Protein AF-A0A484LP21-F1 (afdb_monomer)

Secondary structure (DSSP, 8-state):
----------------PPPPPPP-PPP-------------------EEEEEE-SHHHHTTTHHHHHHHHHHH--TTEEEEEES--S-TTSS--EEEETTTEEE----SHHHHHHHHHHHHH-TT-S-HHHHHHHHHHHHHHHHHHHHHHHTT-HHHHHHHHHHHTTT-TTSSTT--

Radius of gyration: 25.67 Å; Cα contacts (8 Å, |Δi|>4): 200; chains: 1; bounding box: 76×64×49 Å

pLDDT: mean 72.34, std 20.53, range [36.0, 96.5]

Foldseek 3Di:
DDDDDDDDDDDDDDDDDDDDDDDDDDDDDDDDPPPPDPPPDPPLQQKEKEKEPEPLQVVLARVVLQVLLVLLPFPSYHGYYDHDPDPRDFHIWMAIPPVRDIDGNSSDSLSSLLVRLCVVPPPPDPDSPVLSVLSVLLVVLQVVLVVCVVVVNNVSSVVSNVVNCVSPVRRPPPPD

Nearest PDB structures (foldseek):
  3iq5-assembly1_A-2  TM=6.692E-01  e=9.553E-01  Escherichia coli
  8bcq-assembly1_A  TM=5.404E-01  e=2.594E+00  Plasmodium berghei ANKA
  8bcq-assembly2_B  TM=4.850E-01  e=1.934E+00  Plasmodium berghei ANKA

Sequence (176 aa):
MKLKIHQTSHCNLFNSSPISPPARPNPAHISSPLQFQPEEAEKKTKIELRVCTNRACRRQGSLESLRVLSGIAPPHVAVAAAGCLGKCGAGPNLVVLPDAVLVKHCGTPARAAETMSFLCLGPDCGDTGNESRKCLDALVLRKGAEDEMGMGKFSEACHLLSQVKIFYPLIFLESI

InterPro domains:
  IPR036249 Thioredoxin-like superfamily [SSF52833] (46-120)

Organism: NCBI:txid132261

Mean predicted aligned error: 16.19 Å

Structure (mmCIF, N/CA/C/O backbone):
data_AF-A0A484LP21-F1
#
_entry.id   AF-A0A484LP21-F1
#
loop_
_atom_site.group_PDB
_atom_site.id
_atom_site.type_symbol
_atom_site.label_atom_id
_atom_site.label_alt_id
_atom_site.label_comp_id
_atom_site.label_asym_id
_atom_site.label_entity_id
_atom_site.label_seq_id
_atom_site.pdbx_PDB_ins_code
_atom_site.Cartn_x
_atom_site.Cartn_y
_atom_site.Cartn_z
_atom_site.occupancy
_atom_site.B_iso_or_equiv
_atom_site.auth_seq_id
_atom_site.auth_comp_id
_atom_site.auth_asym_id
_atom_site.auth_atom_id
_atom_site.pdbx_PDB_model_num
ATOM 1 N N . MET A 1 1 ? 57.111 12.305 -20.026 1.00 43.94 1 MET A N 1
ATOM 2 C CA . MET A 1 1 ? 56.513 11.366 -19.052 1.00 43.94 1 MET A CA 1
ATOM 3 C C . MET A 1 1 ? 55.314 10.704 -19.722 1.00 43.94 1 MET A C 1
ATOM 5 O O . MET A 1 1 ? 54.278 11.335 -19.856 1.00 43.94 1 MET A O 1
ATOM 9 N N . LYS A 1 2 ? 55.496 9.506 -20.291 1.00 36.12 2 LYS A N 1
ATOM 10 C CA . LYS A 1 2 ? 54.445 8.772 -21.019 1.00 36.12 2 LYS A CA 1
ATOM 11 C C . LYS A 1 2 ? 53.832 7.747 -20.062 1.00 36.12 2 LYS A C 1
ATOM 13 O O . LYS A 1 2 ? 54.486 6.759 -19.742 1.00 36.12 2 LYS A O 1
ATOM 18 N N . LEU A 1 3 ? 52.614 8.010 -19.588 1.00 41.00 3 LEU A N 1
ATOM 19 C CA . LEU A 1 3 ? 51.821 7.058 -18.809 1.00 41.00 3 LEU A CA 1
ATOM 20 C C . LEU A 1 3 ? 51.257 5.991 -19.760 1.00 41.00 3 LEU A C 1
ATOM 22 O O . LEU A 1 3 ? 50.489 6.301 -20.668 1.00 41.00 3 LEU A O 1
ATOM 26 N N . LYS A 1 4 ? 51.668 4.736 -19.562 1.00 36.97 4 LYS A N 1
ATOM 27 C CA . LYS A 1 4 ? 51.091 3.547 -20.202 1.00 36.97 4 LYS A CA 1
ATOM 28 C C . LYS A 1 4 ? 49.814 3.171 -19.453 1.00 36.97 4 LYS A C 1
ATOM 30 O O . LYS A 1 4 ? 49.891 2.701 -18.324 1.00 36.97 4 LYS A O 1
ATOM 35 N N . ILE A 1 5 ? 48.661 3.372 -20.083 1.00 51.06 5 ILE A N 1
ATOM 36 C CA . ILE A 1 5 ? 47.377 2.837 -19.621 1.00 51.06 5 ILE A CA 1
ATOM 37 C C . ILE A 1 5 ? 47.138 1.556 -20.420 1.00 51.06 5 ILE A C 1
ATOM 39 O O . ILE A 1 5 ? 47.050 1.581 -21.646 1.00 51.06 5 ILE A O 1
ATOM 43 N N . HIS A 1 6 ? 47.128 0.430 -19.716 1.00 40.88 6 HIS A N 1
ATOM 44 C CA . HIS A 1 6 ? 46.931 -0.900 -20.272 1.00 40.88 6 HIS A CA 1
ATOM 45 C C . HIS A 1 6 ? 45.443 -1.097 -20.605 1.00 40.88 6 HIS A C 1
ATOM 47 O O . HIS A 1 6 ? 44.593 -1.052 -19.718 1.00 40.88 6 HIS A O 1
ATOM 53 N N . GLN A 1 7 ? 45.140 -1.287 -21.890 1.0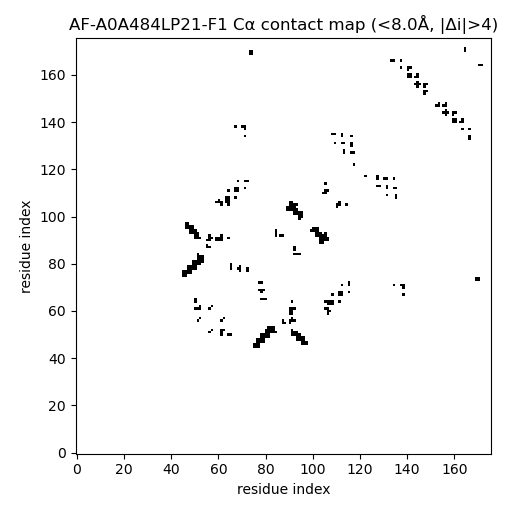0 42.50 7 GLN A N 1
ATOM 54 C CA . GLN A 1 7 ? 43.864 -1.789 -22.396 1.00 42.50 7 GLN A CA 1
ATOM 55 C C . GLN A 1 7 ? 43.909 -3.321 -22.421 1.00 42.50 7 GLN A C 1
ATOM 57 O O . GLN A 1 7 ? 44.730 -3.899 -23.125 1.00 42.50 7 GLN A O 1
ATOM 62 N N . THR A 1 8 ? 42.978 -3.966 -21.722 1.00 45.06 8 THR A N 1
ATOM 63 C CA . THR A 1 8 ? 42.551 -5.359 -21.951 1.00 45.06 8 THR A CA 1
ATOM 64 C C . THR A 1 8 ? 41.036 -5.376 -21.734 1.00 45.06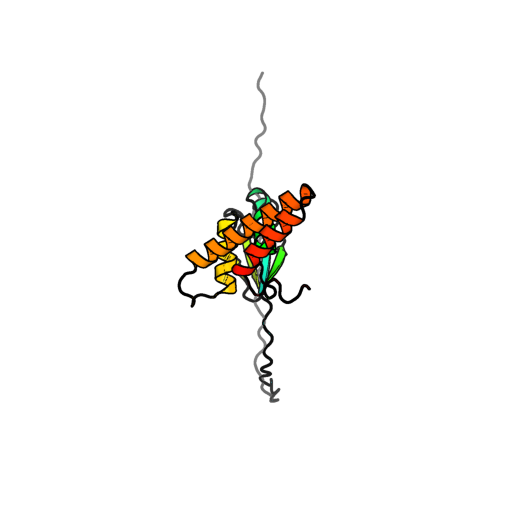 8 THR A C 1
ATOM 66 O O . THR A 1 8 ? 40.582 -5.027 -20.651 1.00 45.06 8 THR A O 1
ATOM 69 N N . SER A 1 9 ? 40.199 -5.452 -22.767 1.00 43.28 9 SER A N 1
ATOM 70 C CA . SER A 1 9 ? 39.928 -6.561 -23.694 1.00 43.28 9 SER A CA 1
ATOM 71 C C . SER A 1 9 ? 38.919 -7.579 -23.142 1.00 43.28 9 SER A C 1
ATOM 73 O O . SER A 1 9 ? 39.196 -8.306 -22.196 1.00 43.28 9 SER A O 1
ATOM 75 N N . HIS A 1 10 ? 37.787 -7.602 -23.851 1.00 45.38 10 HIS A N 1
ATOM 76 C CA . HIS A 1 10 ? 36.902 -8.725 -24.160 1.00 45.38 10 HIS A CA 1
ATOM 77 C C . HIS A 1 10 ? 35.830 -9.202 -23.160 1.00 45.38 10 HIS A C 1
ATOM 79 O O . HIS A 1 10 ? 36.072 -9.859 -22.155 1.00 45.38 10 HIS A O 1
ATOM 85 N N . CYS A 1 11 ? 34.598 -8.864 -23.563 1.00 36.91 11 CYS A N 1
ATOM 86 C CA . CYS A 1 11 ? 33.381 -9.673 -23.595 1.00 36.91 11 CYS A CA 1
ATOM 87 C C . CYS A 1 11 ? 33.473 -11.106 -23.041 1.00 36.91 11 CYS A C 1
ATOM 89 O O . CYS A 1 11 ? 34.068 -11.995 -23.647 1.00 36.91 11 CYS A O 1
ATOM 91 N N . ASN A 1 12 ? 32.740 -11.348 -21.951 1.00 42.53 12 ASN A N 1
ATOM 92 C CA . ASN A 1 12 ? 32.438 -12.699 -21.500 1.00 42.53 12 ASN A CA 1
ATOM 93 C C . ASN A 1 12 ? 31.369 -13.331 -22.391 1.00 42.53 12 ASN A C 1
ATOM 95 O O . ASN A 1 12 ? 30.257 -12.818 -22.538 1.00 42.53 12 ASN A O 1
ATOM 99 N N . LEU A 1 13 ? 31.770 -14.453 -22.982 1.00 44.75 13 LEU A N 1
ATOM 100 C CA . LEU A 1 13 ? 30.975 -15.323 -23.819 1.00 44.75 13 LEU A CA 1
ATOM 101 C C . LEU A 1 13 ? 29.825 -15.973 -23.041 1.00 44.75 13 LEU A C 1
ATOM 103 O O . LEU A 1 13 ? 29.950 -16.376 -21.886 1.00 44.75 13 LEU A O 1
ATOM 107 N N . PHE A 1 14 ? 28.723 -16.106 -23.771 1.00 40.03 14 PHE A N 1
ATOM 108 C CA . PHE A 1 14 ? 27.624 -17.037 -23.576 1.00 40.03 14 PHE A CA 1
ATOM 109 C C . PHE A 1 14 ? 28.089 -18.391 -23.021 1.00 40.03 14 PHE A C 1
ATOM 111 O O . PHE A 1 14 ? 28.782 -19.139 -23.708 1.00 40.03 14 PHE A O 1
ATOM 118 N N . ASN A 1 15 ? 27.632 -18.746 -21.820 1.00 40.44 15 ASN A N 1
ATOM 119 C CA . ASN A 1 15 ? 27.677 -20.128 -21.359 1.00 40.44 15 ASN A CA 1
ATOM 120 C C . ASN A 1 15 ? 26.376 -20.820 -21.784 1.00 40.44 15 ASN A C 1
ATOM 122 O O . ASN A 1 15 ? 25.309 -20.562 -21.226 1.00 40.44 15 ASN A O 1
ATOM 126 N N . SER A 1 16 ? 26.481 -21.651 -22.818 1.00 39.44 16 SER A N 1
ATOM 127 C CA . SER A 1 16 ? 25.390 -22.440 -23.385 1.00 39.44 16 SER A CA 1
ATOM 128 C C . SER A 1 16 ? 25.451 -23.846 -22.794 1.00 39.44 16 SER A C 1
ATOM 130 O O . SER A 1 16 ? 26.392 -24.580 -23.086 1.00 39.44 16 SER A O 1
ATOM 132 N N . SER A 1 17 ? 24.462 -24.233 -21.989 1.00 51.69 17 SER A N 1
ATOM 133 C CA . SER A 1 17 ? 24.259 -25.640 -21.621 1.00 51.69 17 SER A CA 1
ATOM 134 C C . SER A 1 17 ? 23.201 -26.273 -22.537 1.00 51.69 17 SER A C 1
ATOM 136 O O . SER A 1 17 ? 22.213 -25.608 -22.860 1.00 51.69 17 SER A O 1
ATOM 138 N N . PRO A 1 18 ? 23.385 -27.534 -22.969 1.00 48.50 18 PRO A N 1
ATOM 139 C CA . PRO A 1 18 ? 22.530 -28.175 -23.960 1.00 48.50 18 PRO A CA 1
ATOM 140 C C . PRO A 1 18 ? 21.165 -28.600 -23.404 1.00 48.50 18 PRO A C 1
ATOM 142 O O . PRO A 1 18 ? 21.041 -29.196 -22.335 1.00 48.50 18 PRO A O 1
ATOM 145 N N . ILE A 1 19 ? 20.144 -28.313 -24.209 1.00 43.25 19 ILE A N 1
ATOM 146 C CA . ILE A 1 19 ? 18.761 -28.772 -24.089 1.00 43.25 19 ILE A CA 1
ATOM 147 C C . ILE A 1 19 ? 18.725 -30.271 -24.416 1.00 43.25 19 ILE A C 1
ATOM 149 O O . ILE A 1 19 ? 19.120 -30.672 -25.509 1.00 43.25 19 ILE A O 1
ATOM 153 N N . SER A 1 20 ? 18.236 -31.095 -23.489 1.00 53.84 20 SER A N 1
ATOM 154 C CA . SER A 1 20 ? 17.862 -32.490 -23.769 1.00 53.84 20 SER A CA 1
ATOM 155 C C . SER A 1 20 ? 16.365 -32.565 -24.110 1.00 53.84 20 SER A C 1
ATOM 157 O O . SER A 1 20 ? 15.579 -31.860 -23.473 1.00 53.84 20 SER A O 1
ATOM 159 N N . PRO A 1 21 ? 15.940 -33.376 -25.098 1.00 63.97 21 PRO A N 1
ATOM 160 C CA . PRO A 1 21 ? 14.536 -33.478 -25.495 1.00 63.97 21 PRO A CA 1
ATOM 161 C C . PRO A 1 21 ? 13.691 -34.294 -24.494 1.00 63.97 21 PRO A C 1
ATOM 163 O O . PRO A 1 21 ? 14.227 -35.145 -23.780 1.00 63.97 21 PRO A O 1
ATOM 166 N N . PRO A 1 22 ? 12.362 -34.071 -24.447 1.00 51.12 22 PRO A N 1
ATOM 167 C CA . PRO A 1 22 ? 11.467 -34.758 -23.522 1.00 51.12 22 PRO A CA 1
ATOM 168 C C . PRO A 1 22 ? 11.173 -36.200 -23.962 1.00 51.12 22 PRO A C 1
ATOM 170 O O . PRO A 1 22 ? 10.756 -36.452 -25.095 1.00 51.12 22 PRO A O 1
ATOM 173 N N . ALA A 1 23 ? 11.322 -37.143 -23.029 1.00 45.34 23 ALA A N 1
ATOM 174 C CA . ALA A 1 23 ? 10.803 -38.499 -23.162 1.00 45.34 23 ALA A CA 1
ATOM 175 C C . ALA A 1 23 ? 9.276 -38.500 -22.969 1.00 45.34 23 ALA A C 1
ATOM 177 O O . ALA A 1 23 ? 8.746 -37.884 -22.045 1.00 45.34 23 ALA A O 1
ATOM 178 N N . ARG A 1 24 ? 8.574 -39.202 -23.858 1.00 49.34 24 ARG A N 1
ATOM 179 C CA . ARG A 1 24 ? 7.114 -39.333 -23.908 1.00 49.34 24 ARG A CA 1
ATOM 180 C C . ARG A 1 24 ? 6.735 -40.761 -23.488 1.00 49.34 24 ARG A C 1
ATOM 182 O O . ARG A 1 24 ? 7.214 -41.688 -24.137 1.00 49.34 24 ARG A O 1
ATOM 189 N N . PRO A 1 25 ? 5.876 -40.973 -22.479 1.00 46.88 25 PRO A N 1
ATOM 190 C CA . PRO A 1 25 ? 5.152 -42.238 -22.337 1.00 46.88 25 PRO A CA 1
ATOM 191 C C . PRO A 1 25 ? 3.741 -42.145 -22.940 1.00 46.88 25 PRO A C 1
ATOM 193 O O . PRO A 1 25 ? 3.051 -41.139 -22.787 1.00 46.88 25 PRO A O 1
ATOM 196 N N . ASN A 1 26 ? 3.352 -43.200 -23.658 1.00 53.19 26 ASN A N 1
ATOM 197 C CA . ASN A 1 26 ? 2.076 -43.373 -24.363 1.00 53.19 26 ASN A CA 1
ATOM 198 C C . ASN A 1 26 ? 0.923 -43.787 -23.408 1.00 53.19 26 ASN A C 1
ATOM 200 O O . ASN A 1 26 ? 1.191 -44.167 -22.268 1.00 53.19 26 ASN A O 1
ATOM 204 N N . PRO A 1 27 ? -0.347 -43.739 -23.864 1.00 54.16 27 PRO A N 1
ATOM 205 C CA . PRO A 1 27 ? -1.536 -43.809 -23.023 1.00 54.16 27 PRO A CA 1
ATOM 206 C C . PRO A 1 27 ? -2.012 -45.247 -22.788 1.00 54.16 27 PRO A C 1
ATOM 208 O O . PRO A 1 27 ? -1.993 -46.077 -23.695 1.00 54.16 27 PRO A O 1
ATOM 211 N N . ALA A 1 28 ? -2.539 -45.511 -21.595 1.00 40.94 28 ALA A N 1
ATOM 212 C CA . ALA A 1 28 ? -3.461 -46.613 -21.355 1.00 40.94 28 ALA A CA 1
ATOM 213 C C . ALA A 1 28 ? -4.453 -46.220 -20.255 1.00 40.94 28 ALA A C 1
ATOM 215 O O . ALA A 1 28 ? -4.074 -45.818 -19.157 1.00 40.94 28 ALA A O 1
ATOM 216 N N . HIS A 1 29 ? -5.730 -46.311 -20.620 1.00 49.34 29 HIS A N 1
ATOM 217 C CA . HIS A 1 29 ? -6.906 -46.265 -19.763 1.00 49.34 29 HIS A CA 1
ATOM 218 C C . HIS A 1 29 ? -6.764 -47.165 -18.526 1.00 49.34 29 HIS A C 1
ATOM 220 O O . HIS A 1 29 ? -6.245 -48.268 -18.653 1.00 49.34 29 HIS A O 1
ATOM 226 N N . ILE A 1 30 ? -7.344 -46.746 -17.394 1.00 40.34 30 ILE A N 1
ATOM 227 C CA . ILE A 1 30 ? -8.363 -47.502 -16.637 1.00 40.34 30 ILE A CA 1
ATOM 228 C C . ILE A 1 30 ? -8.904 -46.614 -15.496 1.00 40.34 30 ILE A C 1
ATOM 230 O O . ILE A 1 30 ? -8.234 -46.289 -14.524 1.00 40.34 30 ILE A O 1
ATOM 234 N N . SER A 1 31 ? -10.138 -46.173 -15.725 1.00 51.00 31 SER A N 1
ATOM 235 C CA . SER A 1 31 ? -11.283 -46.028 -14.823 1.00 51.00 31 SER A CA 1
ATOM 236 C C . SER A 1 31 ? -11.060 -45.931 -13.307 1.00 51.00 31 SER A C 1
ATOM 238 O O . SER A 1 31 ? -10.881 -46.937 -12.627 1.00 51.00 31 SER A O 1
ATOM 240 N N . SER A 1 32 ? -11.300 -44.740 -12.756 1.00 46.81 32 SER A N 1
ATOM 241 C CA . SER A 1 32 ? -12.032 -44.548 -11.493 1.00 46.81 32 SER A CA 1
ATOM 242 C C . SER A 1 32 ? -12.598 -43.122 -11.462 1.00 46.81 32 SER A C 1
ATOM 244 O O . SER A 1 32 ? -11.834 -42.180 -11.680 1.00 46.81 32 SER A O 1
ATOM 246 N N . PRO A 1 33 ? -13.908 -42.919 -11.227 1.00 44.38 33 PRO A N 1
ATOM 247 C CA . PRO A 1 33 ? -14.457 -41.585 -11.056 1.00 44.38 33 PRO A CA 1
ATOM 248 C C . PRO A 1 33 ? -14.104 -41.116 -9.645 1.00 44.38 33 PRO A C 1
ATOM 250 O O . PRO A 1 33 ? -14.843 -41.360 -8.694 1.00 44.38 33 PRO A O 1
ATOM 253 N N . LEU A 1 34 ? -12.961 -40.446 -9.492 1.00 43.28 34 LEU A N 1
ATOM 254 C CA . LEU A 1 34 ? -12.776 -39.576 -8.339 1.00 43.28 34 LEU A CA 1
ATOM 255 C C . LEU A 1 34 ? -13.682 -38.371 -8.560 1.00 43.28 34 LEU A C 1
ATOM 257 O O . LEU A 1 34 ? -13.343 -37.416 -9.255 1.00 43.28 34 LEU A O 1
ATOM 261 N N . GLN A 1 35 ? -14.886 -38.506 -8.013 1.00 47.66 35 GLN A N 1
ATOM 262 C CA . GLN A 1 35 ? -15.818 -37.429 -7.752 1.00 47.66 35 GLN A CA 1
ATOM 263 C C . GLN A 1 35 ? -15.046 -36.313 -7.041 1.00 47.66 35 GLN A C 1
ATOM 265 O O . GLN A 1 35 ? -14.760 -36.410 -5.851 1.00 47.66 35 GLN A O 1
ATOM 270 N N . PHE A 1 36 ? -14.671 -35.268 -7.775 1.00 39.75 36 PHE A N 1
ATOM 271 C CA . PHE A 1 36 ? -14.303 -34.009 -7.151 1.00 39.75 36 PHE A CA 1
ATOM 272 C C . PHE A 1 36 ? -15.607 -33.253 -6.957 1.00 39.75 36 PHE A C 1
ATOM 274 O O . PHE A 1 36 ? -16.188 -32.726 -7.908 1.00 39.75 36 PHE A O 1
ATOM 281 N N . GLN A 1 37 ? -16.131 -33.350 -5.740 1.00 40.53 37 GLN A N 1
ATOM 282 C CA . GLN A 1 37 ? -17.360 -32.680 -5.371 1.00 40.53 37 GLN A CA 1
ATOM 283 C C . GLN A 1 37 ? -17.170 -31.158 -5.515 1.00 40.53 37 GLN A C 1
ATOM 285 O O . GLN A 1 37 ? -16.122 -30.630 -5.129 1.00 40.53 37 GLN A O 1
ATOM 290 N N . PRO A 1 38 ? -18.144 -30.445 -6.105 1.00 50.88 38 PRO A N 1
ATOM 291 C CA . PRO A 1 38 ? -18.156 -28.994 -6.122 1.00 50.88 38 PRO A CA 1
ATOM 292 C C . PRO A 1 38 ? -18.581 -28.516 -4.731 1.00 50.88 38 PRO A C 1
ATOM 294 O O . PRO A 1 38 ? -19.758 -28.304 -4.459 1.00 50.88 38 PRO A O 1
ATOM 297 N N . GLU A 1 39 ? -17.610 -28.390 -3.833 1.00 52.34 39 GLU A N 1
ATOM 298 C CA . GLU A 1 39 ? -17.815 -27.801 -2.513 1.00 52.34 39 GLU A CA 1
ATOM 299 C C . GLU A 1 39 ? -17.814 -26.270 -2.664 1.00 52.34 39 GLU A C 1
ATOM 301 O O . GLU A 1 39 ? -16.807 -25.589 -2.449 1.00 52.34 39 GLU A O 1
ATOM 306 N N . GLU A 1 40 ? -18.959 -25.730 -3.089 1.00 53.62 40 GLU A N 1
ATOM 307 C CA . GLU A 1 40 ? -19.364 -24.360 -2.781 1.00 53.62 40 GLU A CA 1
ATOM 308 C C . GLU A 1 40 ? -19.324 -24.174 -1.259 1.00 53.62 40 GLU A C 1
ATOM 310 O O . GLU A 1 40 ? -20.256 -24.501 -0.529 1.00 53.62 40 GLU A O 1
ATOM 315 N N . ALA A 1 41 ? -18.218 -23.629 -0.770 1.00 42.75 41 ALA A N 1
ATOM 316 C CA . ALA A 1 41 ? -18.170 -22.949 0.507 1.00 42.75 41 ALA A CA 1
ATOM 317 C C . ALA A 1 41 ? -17.641 -21.553 0.214 1.00 42.75 41 ALA A C 1
ATOM 319 O O . ALA A 1 41 ? -16.494 -21.391 -0.203 1.00 42.75 41 ALA A O 1
ATOM 320 N N . GLU A 1 42 ? -18.511 -20.566 0.391 1.00 49.41 42 GLU A N 1
ATOM 321 C CA . GLU A 1 42 ? -18.306 -19.130 0.226 1.00 49.41 42 GLU A CA 1
ATOM 322 C C . GLU A 1 42 ? -17.167 -18.634 1.138 1.00 49.41 42 GLU A C 1
ATOM 324 O O . GLU A 1 42 ? -17.342 -17.992 2.172 1.00 49.41 42 GLU A O 1
ATOM 329 N N . LYS A 1 43 ? -15.934 -18.986 0.777 1.00 42.31 43 LYS A N 1
ATOM 330 C CA . LYS A 1 43 ? -14.721 -18.474 1.387 1.00 42.31 43 LYS A CA 1
ATOM 331 C C . LYS A 1 43 ? -14.556 -17.094 0.790 1.00 42.31 43 LYS A C 1
ATOM 333 O O . LYS A 1 43 ? -14.063 -16.973 -0.325 1.00 42.31 43 LYS A O 1
ATOM 338 N N . LYS A 1 44 ? -14.973 -16.056 1.513 1.00 52.94 44 LYS A N 1
ATOM 339 C CA . LYS A 1 44 ? -14.601 -14.674 1.192 1.00 52.94 44 LYS A CA 1
ATOM 340 C C . LYS A 1 44 ? -13.082 -14.650 1.005 1.00 52.94 44 LYS A C 1
ATOM 342 O O . LYS A 1 4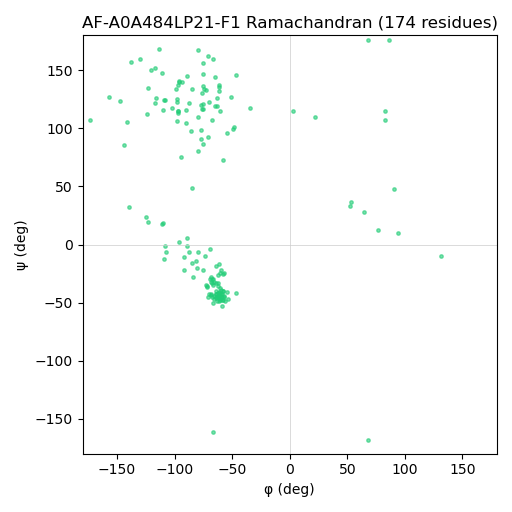4 ? -12.334 -14.741 1.980 1.00 52.94 44 LYS A O 1
ATOM 347 N N . THR A 1 45 ? -12.617 -14.670 -0.242 1.00 60.84 45 THR A N 1
ATOM 348 C CA . THR A 1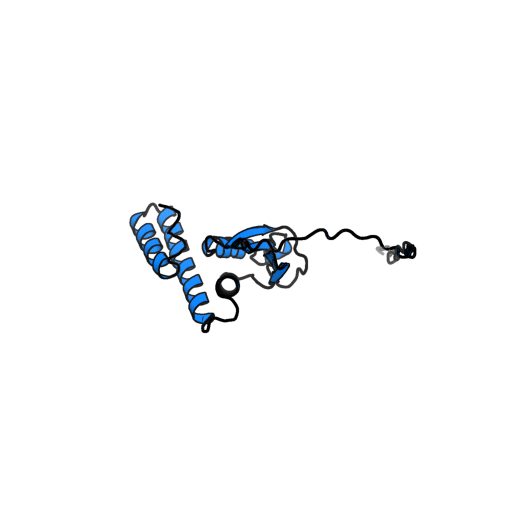 45 ? -11.197 -14.816 -0.549 1.00 60.84 45 THR A CA 1
ATOM 349 C C . THR A 1 45 ? -10.526 -13.546 -0.074 1.00 60.84 45 THR A C 1
ATOM 351 O O . THR A 1 45 ? -10.741 -12.475 -0.638 1.00 60.84 45 THR A O 1
ATOM 354 N N . LYS A 1 46 ? -9.780 -13.642 1.027 1.00 79.88 46 LYS A N 1
ATOM 355 C CA . LYS A 1 46 ? -9.056 -12.505 1.585 1.00 79.88 46 LYS A CA 1
ATOM 356 C C . LYS A 1 46 ? -8.059 -12.024 0.532 1.00 79.88 46 LYS A C 1
ATOM 358 O O . LYS A 1 46 ? -7.154 -12.772 0.167 1.00 79.88 46 LYS A O 1
ATOM 363 N N . ILE A 1 47 ? -8.253 -10.806 0.038 1.00 89.44 47 ILE A N 1
ATOM 364 C CA . ILE A 1 47 ? -7.353 -10.191 -0.939 1.00 89.44 47 ILE A CA 1
ATOM 365 C C . ILE A 1 47 ? -6.068 -9.826 -0.195 1.00 89.44 47 ILE A C 1
ATOM 367 O O . ILE A 1 47 ? -6.123 -9.251 0.893 1.00 89.44 47 ILE A O 1
ATOM 371 N N . GLU A 1 48 ? -4.906 -10.157 -0.754 1.00 93.31 48 GLU A N 1
ATOM 372 C CA . GLU A 1 48 ? -3.616 -9.751 -0.190 1.00 93.31 48 GLU A CA 1
ATOM 373 C C . GLU A 1 48 ? -2.872 -8.847 -1.174 1.00 93.31 48 GLU A C 1
ATOM 375 O O . GLU A 1 48 ? -2.560 -9.231 -2.298 1.00 93.31 48 GLU A O 1
ATOM 380 N N . LEU A 1 49 ? -2.552 -7.637 -0.729 1.00 94.44 49 LEU A N 1
ATOM 381 C CA . LEU A 1 49 ? -1.766 -6.662 -1.458 1.00 94.44 49 LEU A CA 1
ATOM 382 C C . LEU A 1 49 ? -0.337 -6.629 -0.914 1.00 94.44 49 LEU A C 1
ATOM 384 O O . LEU A 1 49 ? -0.092 -6.246 0.231 1.00 94.44 49 LEU A O 1
ATOM 388 N N . ARG A 1 50 ? 0.635 -6.980 -1.755 1.00 95.94 50 ARG A N 1
ATOM 389 C CA . ARG A 1 50 ? 2.050 -6.971 -1.382 1.00 95.94 50 ARG A CA 1
ATOM 390 C C . ARG A 1 50 ? 2.817 -5.840 -2.044 1.00 95.94 50 ARG A C 1
ATOM 392 O O . ARG A 1 50 ? 2.875 -5.761 -3.268 1.00 95.94 50 ARG A O 1
ATOM 399 N N . VAL A 1 51 ? 3.477 -5.012 -1.238 1.00 96.38 51 VAL A N 1
ATOM 400 C CA . VAL A 1 51 ? 4.248 -3.842 -1.683 1.00 96.38 51 VAL A CA 1
ATOM 401 C C . VAL A 1 51 ? 5.732 -4.175 -1.782 1.00 96.38 51 VAL A C 1
ATOM 403 O O . VAL A 1 51 ? 6.355 -4.536 -0.787 1.00 96.38 51 VAL A O 1
ATOM 406 N N . CYS A 1 52 ? 6.343 -3.999 -2.953 1.00 95.94 52 CYS A N 1
ATOM 407 C CA . CYS A 1 52 ? 7.783 -4.191 -3.121 1.00 95.94 52 CYS A CA 1
ATOM 408 C C . CYS A 1 52 ? 8.580 -3.188 -2.268 1.00 95.94 52 CYS A C 1
ATOM 410 O O . CYS A 1 52 ? 8.524 -1.975 -2.486 1.00 95.94 52 CYS A O 1
ATOM 412 N N . THR A 1 53 ? 9.396 -3.685 -1.339 1.00 95.38 53 THR A N 1
ATOM 413 C CA . THR A 1 53 ? 10.279 -2.872 -0.484 1.00 95.38 53 THR A CA 1
ATOM 414 C C . THR A 1 53 ? 11.763 -3.053 -0.814 1.00 95.38 53 THR A C 1
ATOM 416 O O . THR A 1 53 ? 12.639 -2.649 -0.048 1.00 95.38 53 THR A O 1
ATOM 419 N N . ASN A 1 54 ? 12.089 -3.592 -1.995 1.00 94.75 54 ASN A N 1
ATOM 420 C CA . ASN A 1 54 ? 13.477 -3.665 -2.455 1.00 94.75 54 ASN A CA 1
ATOM 421 C C . ASN A 1 54 ? 14.066 -2.256 -2.720 1.00 94.75 54 ASN A C 1
ATOM 423 O O . ASN A 1 54 ? 13.341 -1.286 -2.958 1.00 94.75 54 ASN A O 1
ATOM 427 N N . ARG A 1 55 ? 15.402 -2.137 -2.729 1.00 93.50 55 ARG A N 1
ATOM 428 C CA . ARG A 1 55 ? 16.174 -0.880 -2.800 1.00 93.50 55 ARG A CA 1
ATOM 429 C C . ARG A 1 55 ? 15.688 0.105 -3.867 1.00 93.50 55 ARG A C 1
ATOM 431 O O . ARG A 1 55 ? 15.634 1.302 -3.598 1.00 93.50 55 ARG A O 1
ATOM 438 N N . ALA A 1 56 ? 15.345 -0.369 -5.066 1.00 92.81 56 ALA A N 1
ATOM 439 C CA . ALA A 1 56 ? 14.868 0.492 -6.149 1.00 92.81 56 ALA A CA 1
ATOM 440 C C . ALA A 1 56 ? 13.483 1.098 -5.861 1.00 92.81 56 ALA A C 1
ATOM 442 O O . ALA A 1 56 ? 13.289 2.286 -6.098 1.00 92.81 56 ALA A O 1
ATOM 443 N N . CYS A 1 57 ? 12.547 0.310 -5.324 1.00 93.94 57 CYS A N 1
ATOM 444 C CA . CYS A 1 57 ? 11.200 0.769 -4.973 1.00 93.94 57 CYS A CA 1
ATOM 445 C C . CYS A 1 57 ? 11.224 1.680 -3.737 1.00 93.94 57 CYS A C 1
ATOM 447 O O . CYS A 1 57 ? 10.535 2.696 -3.721 1.00 93.94 57 CYS A O 1
ATOM 449 N N . ARG A 1 58 ? 12.101 1.407 -2.759 1.00 93.00 58 ARG A N 1
ATOM 450 C CA . ARG A 1 58 ? 12.291 2.287 -1.590 1.00 93.00 58 ARG A CA 1
ATOM 451 C C . ARG A 1 58 ? 12.724 3.697 -1.976 1.00 93.00 58 ARG A C 1
ATOM 453 O O . ARG A 1 58 ? 12.199 4.660 -1.435 1.00 93.00 58 ARG A O 1
ATOM 460 N N . ARG A 1 59 ? 13.648 3.819 -2.936 1.00 92.06 59 ARG A N 1
ATOM 461 C CA . ARG A 1 59 ? 14.091 5.117 -3.484 1.00 92.06 59 ARG A CA 1
ATOM 462 C C . ARG A 1 59 ? 12.981 5.885 -4.202 1.00 92.06 59 ARG A C 1
ATOM 464 O O . ARG A 1 59 ? 13.130 7.077 -4.415 1.00 92.06 59 ARG A O 1
ATOM 471 N N . GLN A 1 60 ? 11.910 5.197 -4.585 1.00 91.19 60 GLN A N 1
ATOM 472 C CA . GLN A 1 60 ? 10.772 5.743 -5.321 1.00 91.19 60 GLN A CA 1
ATOM 473 C C . GLN A 1 60 ? 9.507 5.820 -4.448 1.00 91.19 60 GLN A C 1
ATOM 475 O O . GLN A 1 60 ? 8.409 5.882 -4.986 1.00 91.19 60 GLN A O 1
ATOM 480 N N . GLY A 1 61 ? 9.648 5.775 -3.117 1.00 92.38 61 GLY A N 1
ATOM 481 C CA . GLY A 1 61 ? 8.541 6.017 -2.185 1.00 92.38 61 GLY A CA 1
ATOM 482 C C . GLY A 1 61 ? 7.792 4.779 -1.685 1.00 92.38 61 GLY A C 1
ATOM 483 O O . GLY A 1 61 ? 6.783 4.926 -1.011 1.00 92.38 61 GLY A O 1
ATOM 484 N N . SER A 1 62 ? 8.267 3.548 -1.922 1.00 94.25 62 SER A N 1
ATOM 485 C CA . SER A 1 62 ? 7.468 2.348 -1.594 1.00 94.25 62 SER A CA 1
ATOM 486 C C . SER A 1 62 ? 7.101 2.173 -0.119 1.00 94.25 62 SER A C 1
ATOM 488 O O . SER A 1 62 ? 6.118 1.503 0.185 1.00 94.25 62 SER A O 1
ATOM 490 N N . LEU A 1 63 ? 7.875 2.755 0.802 1.00 94.94 63 LEU A N 1
ATOM 491 C CA . LEU A 1 63 ? 7.546 2.739 2.229 1.00 94.94 63 LEU A CA 1
ATOM 492 C C . LEU A 1 63 ? 6.368 3.659 2.553 1.00 94.94 63 LEU A C 1
ATOM 494 O O . LEU A 1 63 ? 5.556 3.321 3.407 1.00 94.94 63 LEU A O 1
ATOM 498 N N . GLU A 1 64 ? 6.273 4.803 1.876 1.00 92.69 64 GLU A N 1
ATOM 499 C CA . GLU A 1 64 ? 5.134 5.707 2.008 1.00 92.69 64 GLU A CA 1
ATOM 500 C C . GLU A 1 64 ? 3.883 5.052 1.426 1.00 92.69 64 GLU A C 1
ATOM 502 O O . GLU A 1 64 ? 2.864 4.987 2.105 1.00 92.69 64 GLU A O 1
ATOM 507 N N . SER A 1 65 ? 3.994 4.446 0.240 1.00 93.56 65 SER A N 1
ATOM 508 C CA . SER A 1 65 ? 2.901 3.685 -0.369 1.00 93.56 65 SER A CA 1
ATOM 509 C C . SER A 1 65 ? 2.420 2.558 0.541 1.00 93.56 65 SER A C 1
ATOM 511 O O . SER A 1 65 ? 1.219 2.414 0.737 1.00 93.56 65 SER A O 1
ATOM 513 N N . LEU A 1 66 ? 3.339 1.788 1.138 1.00 95.38 66 LEU A N 1
ATOM 514 C CA . LEU A 1 66 ? 2.994 0.729 2.088 1.00 95.38 66 LEU A CA 1
ATOM 515 C C . LEU A 1 66 ? 2.206 1.275 3.283 1.00 95.38 66 LEU A C 1
ATOM 517 O O . LEU A 1 66 ? 1.160 0.726 3.605 1.00 95.38 66 LEU A O 1
ATOM 521 N N . ARG A 1 67 ? 2.665 2.369 3.905 1.00 92.44 67 ARG A N 1
ATOM 522 C CA . ARG A 1 67 ? 1.962 3.000 5.036 1.00 92.44 67 ARG A CA 1
ATOM 523 C C . ARG A 1 67 ? 0.573 3.486 4.646 1.00 92.44 67 ARG A C 1
ATOM 525 O O . ARG A 1 67 ? -0.384 3.216 5.361 1.00 92.44 67 ARG A O 1
ATOM 532 N N . VAL A 1 68 ? 0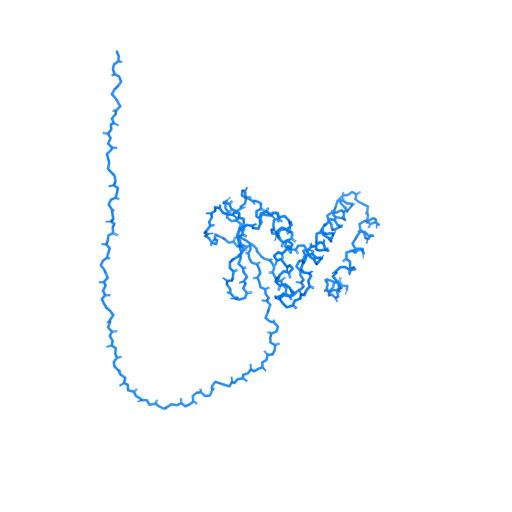.469 4.168 3.506 1.00 89.94 68 VAL A N 1
ATOM 533 C CA . VAL A 1 68 ? -0.802 4.670 2.978 1.00 89.94 68 VAL A CA 1
ATOM 534 C C . VAL A 1 68 ? -1.779 3.522 2.766 1.00 89.94 68 VAL A C 1
ATOM 536 O O . VAL A 1 68 ? -2.877 3.563 3.309 1.00 89.94 68 VAL A O 1
ATOM 539 N N . LEU A 1 69 ? -1.361 2.481 2.040 1.00 91.81 69 LEU A N 1
ATOM 540 C CA . LEU A 1 69 ? -2.182 1.305 1.754 1.00 91.81 69 LEU A CA 1
ATOM 541 C C . LEU A 1 69 ? -2.624 0.614 3.044 1.00 91.81 69 LEU A C 1
ATOM 543 O O . LEU A 1 69 ? -3.802 0.312 3.185 1.00 91.81 69 LEU A O 1
ATOM 547 N N . SER A 1 70 ? -1.717 0.416 4.002 1.00 91.00 70 SER A N 1
ATOM 548 C CA . SER A 1 70 ? -2.045 -0.162 5.308 1.00 91.00 70 SER A CA 1
ATOM 549 C C . SER A 1 70 ? -3.030 0.692 6.112 1.00 91.00 70 SER A C 1
ATOM 551 O O . SER A 1 70 ? -3.880 0.135 6.794 1.00 91.00 70 SER A O 1
ATOM 553 N N . GLY A 1 71 ? -2.950 2.022 6.023 1.00 85.62 71 GLY A N 1
ATOM 554 C CA . GLY A 1 71 ? -3.847 2.932 6.742 1.00 85.62 71 GLY A CA 1
ATOM 555 C C . GLY A 1 71 ? -5.256 3.038 6.150 1.00 85.62 71 GLY A C 1
ATOM 556 O O . GLY A 1 71 ? -6.180 3.441 6.856 1.00 85.62 71 GLY A O 1
ATOM 557 N N . ILE A 1 72 ? -5.434 2.698 4.868 1.00 84.00 72 ILE A N 1
ATOM 558 C CA . ILE A 1 72 ? -6.740 2.736 4.182 1.00 84.00 72 ILE A CA 1
ATOM 559 C C . ILE A 1 72 ? -7.330 1.352 3.899 1.00 84.00 72 ILE A C 1
ATOM 561 O O . ILE A 1 72 ? -8.450 1.270 3.399 1.00 84.00 72 ILE A O 1
ATOM 565 N N . ALA A 1 73 ? -6.585 0.278 4.164 1.00 85.62 73 ALA A N 1
ATOM 566 C CA . ALA A 1 73 ? -7.023 -1.074 3.857 1.00 85.62 73 ALA A CA 1
ATOM 567 C C . ALA A 1 73 ? -8.282 -1.442 4.660 1.00 85.62 73 ALA A C 1
ATOM 569 O O . ALA A 1 73 ? -8.272 -1.348 5.891 1.00 85.62 73 ALA A O 1
ATOM 570 N N . PRO A 1 74 ? -9.364 -1.887 4.000 1.00 80.69 74 PRO A N 1
ATOM 571 C CA . PRO A 1 74 ? -10.509 -2.449 4.701 1.00 80.69 74 PRO A CA 1
ATOM 572 C C . PRO A 1 74 ? -10.161 -3.827 5.295 1.00 80.69 74 PRO A C 1
ATOM 574 O O . PRO A 1 74 ? -9.228 -4.482 4.830 1.00 80.69 74 PRO A O 1
ATOM 577 N N . PRO A 1 75 ? -10.944 -4.344 6.262 1.00 79.88 75 PRO A N 1
ATOM 578 C CA . PRO A 1 75 ? -10.615 -5.581 6.991 1.00 79.88 75 PRO A CA 1
ATOM 579 C C . PRO A 1 75 ? -10.467 -6.837 6.107 1.00 79.88 75 PRO A C 1
ATOM 581 O O . PRO A 1 75 ? -9.807 -7.805 6.487 1.00 79.88 75 PRO A O 1
ATOM 584 N N . HIS A 1 76 ? -11.050 -6.833 4.905 1.00 80.50 76 HIS A N 1
ATOM 585 C CA . HIS A 1 76 ? -10.955 -7.941 3.950 1.00 80.50 76 HIS A CA 1
ATOM 586 C C . HIS A 1 76 ? -9.725 -7.872 3.022 1.00 80.50 76 HIS A C 1
ATOM 588 O O . HIS A 1 76 ? -9.479 -8.832 2.289 1.00 80.50 76 HIS A O 1
ATOM 594 N N . VAL A 1 77 ? -8.947 -6.781 3.066 1.00 87.50 77 VAL A N 1
ATOM 595 C CA . VAL A 1 77 ? -7.698 -6.604 2.313 1.00 87.50 77 VAL A CA 1
ATOM 596 C C . VAL A 1 77 ? -6.520 -6.624 3.286 1.00 87.50 77 VAL A C 1
ATOM 598 O O . VAL A 1 77 ? -6.373 -5.752 4.136 1.00 87.50 77 VAL A O 1
ATOM 601 N N . ALA A 1 78 ? -5.642 -7.615 3.159 1.00 91.81 78 ALA A N 1
ATOM 602 C CA . ALA A 1 78 ? -4.368 -7.630 3.870 1.00 91.81 78 ALA A CA 1
ATOM 603 C C . ALA A 1 78 ? -3.322 -6.832 3.087 1.00 91.81 78 ALA A C 1
ATOM 605 O O . ALA A 1 78 ? -3.167 -7.045 1.889 1.00 91.81 78 ALA A O 1
ATOM 606 N N . VAL A 1 79 ? -2.561 -5.964 3.755 1.00 94.50 79 VAL A N 1
ATOM 607 C CA . VAL A 1 79 ? -1.438 -5.239 3.140 1.00 94.50 79 VAL A CA 1
ATOM 608 C C . VAL A 1 79 ? -0.136 -5.661 3.808 1.00 94.50 79 VAL A C 1
ATOM 610 O O . VAL A 1 79 ? -0.007 -5.568 5.026 1.00 94.50 79 VAL A O 1
ATOM 613 N N . ALA A 1 80 ? 0.842 -6.098 3.015 1.00 96.25 80 ALA A N 1
ATOM 614 C CA . ALA A 1 80 ? 2.132 -6.565 3.514 1.00 96.25 80 ALA A CA 1
ATOM 615 C C . ALA A 1 80 ? 3.308 -6.068 2.662 1.00 96.25 80 ALA A C 1
ATOM 617 O O . ALA A 1 80 ? 3.176 -5.750 1.479 1.00 96.25 80 ALA A O 1
ATOM 618 N N . ALA A 1 81 ? 4.499 -6.029 3.257 1.00 96.50 81 ALA A N 1
ATOM 619 C CA . ALA A 1 81 ? 5.734 -5.815 2.512 1.00 96.50 81 ALA A CA 1
ATOM 620 C C . ALA A 1 81 ? 6.137 -7.086 1.743 1.00 96.50 81 ALA A C 1
ATOM 622 O O . ALA A 1 81 ? 5.965 -8.203 2.224 1.00 96.50 81 ALA A O 1
ATOM 623 N N . ALA A 1 82 ? 6.749 -6.912 0.576 1.00 95.56 82 ALA A N 1
ATOM 624 C CA . ALA A 1 82 ? 7.340 -7.978 -0.223 1.00 95.56 82 ALA A CA 1
ATOM 625 C C . ALA A 1 82 ? 8.772 -7.656 -0.649 1.00 95.56 82 ALA A C 1
ATOM 627 O O . ALA A 1 82 ? 9.196 -6.498 -0.706 1.00 95.56 82 ALA A O 1
ATOM 628 N N . GLY A 1 83 ? 9.500 -8.717 -1.004 1.00 93.06 83 GLY A N 1
ATOM 629 C CA . GLY A 1 83 ? 10.792 -8.627 -1.673 1.00 93.06 83 GLY A CA 1
ATOM 630 C C . GLY A 1 83 ? 10.693 -8.056 -3.092 1.00 93.06 83 GLY A C 1
ATOM 631 O O . GLY A 1 83 ? 9.728 -7.397 -3.478 1.00 93.06 83 GLY A O 1
ATOM 632 N N . CYS A 1 84 ? 11.728 -8.292 -3.896 1.00 92.44 84 CYS A N 1
ATOM 633 C CA . CYS A 1 84 ? 11.757 -7.803 -5.270 1.00 92.44 84 CYS A CA 1
ATOM 634 C C . CYS A 1 84 ? 10.662 -8.467 -6.120 1.00 92.44 84 CYS A C 1
ATOM 636 O O . CYS A 1 84 ? 10.714 -9.671 -6.343 1.00 92.44 84 CYS A O 1
ATOM 638 N N . LEU A 1 85 ? 9.739 -7.672 -6.664 1.00 91.12 85 LEU A N 1
ATOM 639 C CA . LEU A 1 85 ? 8.734 -8.135 -7.636 1.00 91.12 85 LEU A CA 1
ATOM 640 C C . LEU A 1 85 ? 9.218 -8.035 -9.099 1.00 91.12 85 LEU A C 1
ATOM 642 O O . LEU A 1 85 ? 8.454 -8.241 -10.039 1.00 91.12 85 LEU A O 1
ATOM 646 N N . GLY A 1 86 ? 10.488 -7.674 -9.315 1.00 85.25 86 GLY A N 1
ATOM 647 C CA . GLY A 1 86 ? 11.021 -7.372 -10.644 1.00 85.25 86 GLY A CA 1
ATOM 648 C C . GLY A 1 86 ? 10.436 -6.085 -11.237 1.00 85.25 86 GLY A C 1
ATOM 649 O O . GLY A 1 86 ? 9.814 -5.287 -10.537 1.00 85.25 86 GLY A O 1
ATOM 650 N N . LYS A 1 87 ? 10.681 -5.852 -12.536 1.00 80.56 87 LYS A N 1
ATOM 651 C CA . LYS A 1 87 ? 10.194 -4.674 -13.293 1.00 80.56 87 LYS A CA 1
ATOM 652 C C . LYS A 1 87 ? 10.541 -3.325 -12.637 1.00 80.56 87 LYS A C 1
ATOM 654 O O . LYS A 1 87 ? 9.753 -2.381 -12.663 1.00 80.56 87 LYS A O 1
ATOM 659 N N . CYS A 1 88 ? 11.723 -3.248 -12.031 1.00 76.44 88 CYS A N 1
ATOM 660 C CA . CYS A 1 88 ? 12.266 -2.011 -11.481 1.00 76.44 88 CYS A CA 1
ATOM 661 C C . CYS A 1 88 ? 12.450 -0.975 -12.604 1.00 76.44 88 CYS A C 1
ATOM 663 O O . CYS A 1 88 ? 12.929 -1.326 -13.678 1.00 76.44 88 CYS A O 1
ATOM 665 N N . GLY A 1 89 ? 12.087 0.284 -12.349 1.00 70.88 89 GLY A N 1
ATOM 666 C CA . GLY A 1 89 ? 12.212 1.384 -13.320 1.00 70.88 89 GLY A CA 1
ATOM 667 C C . GLY A 1 89 ? 10.955 2.243 -13.478 1.00 70.88 89 GLY A C 1
ATOM 668 O O . GLY A 1 89 ? 11.033 3.300 -14.086 1.00 70.88 89 GLY A O 1
ATOM 669 N N . ALA A 1 90 ? 9.822 1.824 -12.902 1.00 71.69 90 ALA A N 1
ATOM 670 C CA . ALA A 1 90 ? 8.537 2.516 -13.021 1.00 71.69 90 ALA A CA 1
ATOM 671 C C . ALA A 1 90 ? 7.883 2.868 -11.670 1.00 71.69 90 ALA A C 1
ATOM 673 O O . ALA A 1 90 ? 6.676 3.048 -11.629 1.00 71.69 90 ALA A O 1
ATOM 674 N N . GLY A 1 91 ? 8.627 2.985 -10.570 1.00 69.88 91 GLY A N 1
ATOM 675 C CA . GLY A 1 91 ? 8.069 3.251 -9.233 1.00 69.88 91 GLY A CA 1
ATOM 676 C C . GLY A 1 91 ? 7.643 1.988 -8.484 1.00 69.88 91 GLY A C 1
ATOM 677 O O . GLY A 1 91 ? 7.765 0.897 -9.037 1.00 69.88 91 GLY A O 1
ATOM 678 N N . PRO A 1 92 ? 7.198 2.103 -7.217 1.00 91.94 92 PRO A N 1
ATOM 679 C CA . PRO A 1 92 ? 6.830 0.969 -6.381 1.00 91.94 92 PRO A CA 1
ATOM 680 C C . PRO A 1 92 ? 5.862 0.030 -7.088 1.00 91.94 92 PRO A C 1
ATOM 682 O O . PRO A 1 92 ? 4.816 0.451 -7.588 1.00 91.94 92 PRO A O 1
ATOM 685 N N . ASN A 1 93 ? 6.247 -1.242 -7.112 1.00 93.88 93 ASN A N 1
ATOM 686 C CA . ASN A 1 93 ? 5.446 -2.312 -7.679 1.00 93.88 93 ASN A CA 1
ATOM 687 C C . ASN A 1 93 ? 4.664 -3.001 -6.561 1.00 93.88 93 ASN A C 1
ATOM 689 O O . ASN A 1 93 ? 5.206 -3.241 -5.478 1.00 93.88 93 ASN A O 1
ATOM 693 N N . LEU A 1 94 ? 3.414 -3.332 -6.848 1.00 94.38 94 LEU A N 1
ATOM 694 C CA . LEU A 1 94 ? 2.507 -4.060 -5.976 1.00 94.38 94 LEU A CA 1
ATOM 695 C C . LEU A 1 94 ? 2.079 -5.345 -6.674 1.00 94.38 94 LEU A C 1
ATOM 697 O O . LEU A 1 94 ? 1.966 -5.357 -7.899 1.00 94.38 94 LEU A O 1
ATOM 701 N N . VAL A 1 95 ? 1.782 -6.391 -5.915 1.00 94.12 95 VAL A N 1
ATOM 702 C CA . VAL A 1 95 ? 1.058 -7.555 -6.433 1.00 94.12 95 VAL A CA 1
ATOM 703 C C . VAL A 1 95 ? -0.197 -7.796 -5.609 1.00 94.12 95 VAL A C 1
ATOM 705 O O . VAL A 1 95 ? -0.154 -7.729 -4.382 1.00 94.12 95 VAL A O 1
ATOM 708 N N . VAL A 1 96 ? -1.300 -8.049 -6.302 1.00 93.44 96 VAL A N 1
ATOM 709 C CA . VAL A 1 96 ? -2.590 -8.427 -5.729 1.00 93.44 96 VAL A CA 1
ATOM 710 C C . VAL A 1 96 ? -2.698 -9.941 -5.808 1.00 93.44 96 VAL A C 1
ATOM 712 O O . VAL A 1 96 ? -2.526 -10.516 -6.881 1.00 93.44 96 VAL A O 1
ATOM 715 N N . LEU A 1 97 ? -2.954 -10.589 -4.682 1.00 91.62 97 LEU A N 1
ATOM 716 C CA . LEU A 1 97 ? -3.181 -12.023 -4.569 1.00 91.62 97 LEU A CA 1
ATOM 717 C C . LEU A 1 97 ? -4.653 -12.278 -4.205 1.00 91.62 97 LEU A C 1
ATOM 719 O O . LEU A 1 97 ? -5.238 -11.465 -3.481 1.00 91.62 97 LEU A O 1
ATOM 723 N N . PRO A 1 98 ? -5.241 -13.397 -4.666 1.00 88.06 98 PRO A N 1
ATOM 724 C CA . PRO A 1 98 ? -4.590 -14.537 -5.333 1.00 88.06 98 PRO A CA 1
ATOM 725 C C . PRO A 1 98 ? -4.307 -14.356 -6.834 1.00 88.06 98 PRO A C 1
ATOM 727 O O . PRO A 1 98 ? -3.489 -15.097 -7.373 1.00 88.06 98 PRO A O 1
ATOM 730 N N . ASP A 1 99 ? -4.896 -13.353 -7.487 1.00 86.38 99 ASP A N 1
ATOM 731 C CA . ASP A 1 99 ? -4.891 -13.211 -8.957 1.00 86.38 99 ASP A CA 1
ATOM 732 C C . ASP A 1 99 ? -3.526 -12.863 -9.583 1.00 86.38 99 ASP A C 1
ATOM 734 O O . ASP A 1 99 ? -3.388 -12.770 -10.801 1.00 86.38 99 ASP A O 1
ATOM 738 N N . ALA A 1 100 ? -2.501 -12.653 -8.756 1.00 89.19 100 ALA A N 1
ATOM 739 C CA . ALA A 1 100 ? -1.140 -12.290 -9.147 1.00 89.19 100 ALA A CA 1
ATOM 740 C C . ALA A 1 100 ? -1.061 -11.060 -10.078 1.00 89.19 100 ALA A C 1
ATOM 742 O O . ALA A 1 100 ? -0.159 -10.948 -10.915 1.00 89.19 100 ALA A O 1
ATOM 743 N N . VAL A 1 101 ? -1.977 -10.100 -9.909 1.00 90.75 101 VAL A N 1
ATOM 744 C CA . VAL A 1 101 ? -2.028 -8.878 -10.723 1.00 90.75 101 VAL A CA 1
ATOM 745 C C . VAL A 1 101 ? -0.944 -7.907 -10.267 1.00 90.75 101 VAL A C 1
ATOM 747 O O . VAL A 1 101 ? -0.925 -7.470 -9.117 1.00 90.75 101 VAL A O 1
ATOM 750 N N . LEU A 1 102 ? -0.035 -7.547 -11.178 1.00 90.94 102 LEU A N 1
ATOM 751 C CA . LEU A 1 102 ? 1.059 -6.613 -10.910 1.00 90.94 102 LEU A CA 1
ATOM 752 C C . LEU A 1 102 ? 0.640 -5.166 -11.214 1.00 90.94 102 LEU A C 1
ATOM 754 O O . LEU A 1 102 ? 0.460 -4.798 -12.375 1.00 90.94 102 LEU A O 1
ATOM 758 N N . VAL A 1 103 ? 0.604 -4.317 -10.189 1.00 91.00 103 VAL A N 1
ATOM 759 C CA . VAL A 1 103 ? 0.412 -2.865 -10.324 1.00 91.00 103 VAL A CA 1
ATOM 760 C C . VAL A 1 103 ? 1.770 -2.173 -10.255 1.00 91.00 103 VAL A C 1
ATOM 762 O O . VAL A 1 103 ? 2.597 -2.479 -9.398 1.00 91.00 103 VAL A O 1
ATOM 765 N N . LYS A 1 104 ? 2.022 -1.231 -11.163 1.00 91.25 104 LYS A N 1
ATOM 766 C CA . LYS A 1 104 ? 3.259 -0.435 -11.204 1.00 91.25 104 LYS A CA 1
ATOM 767 C C . LYS A 1 104 ? 2.954 1.027 -10.905 1.00 91.25 104 LYS A C 1
ATOM 769 O O . LYS A 1 104 ? 1.799 1.444 -10.951 1.00 91.25 104 LYS A O 1
ATOM 774 N N . HIS A 1 105 ? 4.002 1.813 -10.673 1.00 89.81 105 HIS A N 1
ATOM 775 C CA . HIS A 1 105 ? 3.900 3.266 -10.526 1.00 89.81 105 HIS A CA 1
ATOM 776 C C . HIS A 1 105 ? 3.102 3.740 -9.312 1.00 89.81 105 HIS A C 1
ATOM 778 O O . HIS A 1 105 ? 2.579 4.847 -9.288 1.00 89.81 105 HIS A O 1
ATOM 784 N N . CYS A 1 106 ? 3.073 2.940 -8.248 1.00 89.75 106 CYS A N 1
ATOM 785 C CA . CYS A 1 106 ? 2.406 3.304 -7.005 1.00 89.75 106 CYS A CA 1
ATOM 786 C C . CYS A 1 106 ? 3.325 4.141 -6.094 1.00 89.75 106 CYS A C 1
ATOM 788 O O . CYS A 1 106 ? 3.531 3.797 -4.935 1.00 89.75 106 CYS A O 1
ATOM 790 N N . GLY A 1 107 ? 3.963 5.187 -6.629 1.00 87.62 107 GLY A N 1
ATOM 791 C CA . GLY A 1 107 ? 4.984 5.979 -5.916 1.00 87.62 107 GLY A CA 1
ATOM 792 C C . GLY A 1 107 ? 4.440 7.094 -5.036 1.00 87.62 107 GLY A C 1
ATOM 793 O O . GLY A 1 107 ? 5.168 7.615 -4.200 1.00 87.62 107 GLY A O 1
ATOM 794 N N . THR A 1 108 ? 3.175 7.459 -5.228 1.00 89.44 108 THR A N 1
ATOM 795 C CA . THR A 1 108 ? 2.533 8.573 -4.534 1.00 89.44 108 THR A CA 1
ATOM 796 C C . THR A 1 108 ? 1.371 8.078 -3.672 1.00 89.44 108 THR A C 1
ATOM 798 O O . THR A 1 108 ? 0.728 7.083 -4.029 1.00 89.44 108 THR A O 1
ATOM 801 N N . PRO A 1 109 ? 1.037 8.786 -2.577 1.00 86.38 109 PRO A N 1
ATOM 802 C CA . PRO A 1 109 ? -0.145 8.489 -1.768 1.00 86.38 109 PRO A CA 1
ATOM 803 C C . PRO A 1 109 ? -1.444 8.465 -2.580 1.00 86.38 109 PRO A C 1
ATOM 805 O O . PRO A 1 109 ? -2.264 7.572 -2.397 1.00 86.38 109 PRO A O 1
ATOM 808 N N . ALA A 1 110 ? -1.603 9.400 -3.523 1.00 87.12 110 ALA A N 1
ATOM 809 C CA . ALA A 1 110 ? -2.777 9.464 -4.392 1.00 87.12 110 ALA A CA 1
ATOM 810 C C . ALA A 1 110 ? -2.922 8.193 -5.240 1.00 87.12 110 ALA A C 1
ATOM 812 O O . ALA A 1 110 ? -3.980 7.571 -5.246 1.00 87.12 110 ALA A O 1
ATOM 813 N N . ARG A 1 111 ? -1.836 7.737 -5.881 1.00 89.38 111 ARG A N 1
ATOM 814 C CA . ARG A 1 111 ? -1.888 6.529 -6.711 1.00 89.38 111 ARG A CA 1
ATOM 815 C C . ARG A 1 111 ? -2.103 5.255 -5.890 1.00 89.38 111 ARG A C 1
ATOM 817 O O . ARG A 1 111 ? -2.736 4.310 -6.363 1.00 89.38 111 ARG A O 1
ATOM 824 N N . ALA A 1 112 ? -1.583 5.229 -4.665 1.00 89.94 112 ALA A N 1
ATOM 825 C CA . ALA A 1 112 ? -1.838 4.161 -3.706 1.00 89.94 112 ALA A CA 1
ATOM 826 C C . ALA A 1 112 ? -3.317 4.098 -3.302 1.00 89.94 112 ALA A C 1
ATOM 828 O O . ALA A 1 112 ? -3.910 3.021 -3.340 1.00 89.94 112 ALA A O 1
ATOM 829 N N . ALA A 1 113 ? -3.919 5.250 -2.998 1.00 85.94 113 ALA A N 1
ATOM 830 C CA . ALA A 1 113 ? -5.341 5.358 -2.695 1.00 85.94 113 ALA A CA 1
ATOM 831 C C . ALA A 1 113 ? -6.215 4.918 -3.876 1.00 85.94 113 ALA A C 1
ATOM 833 O O . ALA A 1 113 ? -7.065 4.053 -3.701 1.00 85.94 113 ALA A O 1
ATOM 834 N N . GLU A 1 114 ? -5.936 5.413 -5.086 1.00 84.94 114 GLU A N 1
ATOM 835 C CA . GLU A 1 114 ? -6.621 4.978 -6.312 1.00 84.94 114 GLU A CA 1
ATOM 836 C C . GLU A 1 114 ? -6.558 3.458 -6.488 1.00 84.94 114 GLU A C 1
ATOM 838 O O . GLU A 1 114 ? -7.573 2.816 -6.745 1.00 84.94 114 GLU A O 1
ATOM 843 N N . THR A 1 115 ? -5.369 2.866 -6.316 1.00 88.12 115 THR A N 1
ATOM 844 C CA . THR A 1 115 ? -5.190 1.414 -6.441 1.00 88.12 115 THR A CA 1
ATOM 845 C C . THR A 1 115 ? -6.065 0.663 -5.439 1.00 88.12 115 THR A C 1
ATOM 847 O O . THR A 1 115 ? -6.698 -0.318 -5.815 1.00 88.12 115 THR A O 1
ATOM 850 N N . MET A 1 116 ? -6.146 1.123 -4.187 1.00 86.56 116 MET A N 1
ATOM 851 C CA . MET A 1 116 ? -7.025 0.509 -3.190 1.00 86.56 116 MET A CA 1
ATOM 852 C C . MET A 1 116 ? -8.506 0.643 -3.568 1.00 86.56 116 MET A C 1
ATOM 854 O O . MET A 1 116 ? -9.235 -0.341 -3.460 1.00 86.56 116 MET A O 1
ATOM 858 N N . SER A 1 117 ? -8.943 1.808 -4.059 1.00 81.62 117 SER A N 1
ATOM 859 C CA . SER A 1 117 ? -10.321 2.019 -4.527 1.00 81.62 117 SER A CA 1
ATOM 860 C C . SER A 1 117 ? -10.702 1.016 -5.614 1.00 81.62 117 SER A C 1
ATOM 862 O O . SER A 1 117 ? -11.734 0.357 -5.507 1.00 81.62 117 SER A O 1
ATOM 864 N N . PHE A 1 118 ? -9.843 0.846 -6.627 1.00 80.62 118 PHE A N 1
ATOM 865 C CA . PHE A 1 118 ? -10.074 -0.118 -7.708 1.00 80.62 118 PHE A CA 1
ATOM 866 C C . PHE A 1 118 ? -10.194 -1.556 -7.192 1.00 80.62 118 PHE A C 1
ATOM 868 O O . PHE A 1 118 ? -11.025 -2.316 -7.683 1.00 80.62 118 PHE A O 1
ATOM 875 N N . LEU A 1 119 ? -9.385 -1.933 -6.199 1.00 80.00 119 LEU A N 1
ATOM 876 C CA . LEU A 1 119 ? -9.401 -3.285 -5.637 1.00 80.00 119 LEU A CA 1
ATOM 877 C C . LEU A 1 119 ? -10.629 -3.571 -4.780 1.00 80.00 119 LEU A C 1
ATOM 879 O O . LEU A 1 119 ? -11.106 -4.700 -4.769 1.00 80.00 119 LEU A O 1
ATOM 883 N N . CYS A 1 120 ? -11.126 -2.570 -4.056 1.00 74.69 120 CYS A N 1
ATOM 884 C CA . CYS A 1 120 ? -12.246 -2.754 -3.138 1.00 74.69 120 CYS A CA 1
ATOM 885 C C . CYS A 1 120 ? -13.608 -2.666 -3.833 1.00 74.69 120 CYS A C 1
ATOM 887 O O . CYS A 1 120 ? -14.571 -3.243 -3.336 1.00 74.69 120 CYS A O 1
ATOM 889 N N . LEU A 1 121 ? -13.704 -1.922 -4.939 1.00 67.75 121 LEU A N 1
ATOM 890 C CA . LEU A 1 121 ? -14.989 -1.587 -5.557 1.00 67.75 121 LEU A CA 1
ATOM 891 C C . LEU A 1 121 ? -15.249 -2.302 -6.895 1.00 67.75 121 LEU A C 1
ATOM 893 O O . LEU A 1 121 ? -16.386 -2.325 -7.361 1.00 67.75 121 LEU A O 1
ATOM 897 N N . GLY A 1 122 ? -14.229 -2.931 -7.489 1.00 58.22 122 GLY A N 1
ATOM 898 C CA . GLY A 1 122 ? -14.349 -3.613 -8.779 1.00 58.22 122 GLY A CA 1
ATOM 899 C C . GLY A 1 122 ? -14.577 -2.653 -9.963 1.00 58.22 122 GLY A C 1
ATOM 900 O O . GLY A 1 122 ? -14.681 -1.440 -9.783 1.00 58.22 122 GLY A O 1
ATOM 901 N N . PRO A 1 123 ? -14.614 -3.166 -11.207 1.00 51.22 123 PRO A N 1
ATOM 902 C CA . PRO A 1 123 ? -14.822 -2.352 -12.409 1.00 51.22 123 PRO A CA 1
ATOM 903 C C . PRO A 1 123 ? -16.265 -1.836 -12.595 1.00 51.22 123 PRO A C 1
ATOM 905 O O . PRO A 1 123 ? -16.481 -0.988 -13.457 1.00 51.22 123 PRO A O 1
ATOM 908 N N . ASP A 1 124 ? -17.235 -2.315 -11.806 1.00 45.62 124 ASP A N 1
ATOM 909 C CA . ASP A 1 124 ? -18.675 -2.086 -12.026 1.00 45.62 124 ASP A CA 1
ATOM 910 C C . ASP A 1 124 ? -19.288 -0.919 -11.226 1.00 45.62 124 ASP A C 1
ATOM 912 O O . ASP A 1 124 ? -20.486 -0.651 -11.337 1.00 45.62 124 ASP A O 1
ATOM 916 N N . CYS A 1 125 ? -18.506 -0.177 -10.436 1.00 44.88 125 CYS A N 1
ATOM 917 C CA . CYS A 1 125 ? -19.011 0.995 -9.719 1.00 44.88 125 CYS A CA 1
ATOM 918 C C . CYS A 1 125 ? -18.700 2.301 -10.475 1.00 44.88 125 CYS A C 1
ATOM 920 O O . CYS A 1 125 ? -17.550 2.720 -10.633 1.00 44.88 125 CYS A O 1
ATOM 922 N N . GLY A 1 126 ? -19.742 2.989 -10.938 1.00 51.28 126 GLY A N 1
ATOM 923 C CA . GLY A 1 126 ? -19.607 4.359 -11.425 1.00 51.28 126 GLY A CA 1
ATOM 924 C C . GLY A 1 126 ? -19.120 5.287 -10.305 1.00 51.28 126 GLY A C 1
ATOM 925 O O . GLY A 1 126 ? -19.685 5.269 -9.218 1.00 51.28 126 GLY A O 1
ATOM 926 N N . ASP A 1 127 ? -18.107 6.105 -10.618 1.00 58.00 127 ASP A N 1
ATOM 927 C CA . ASP A 1 127 ? -17.474 7.147 -9.780 1.00 58.00 127 ASP A CA 1
ATOM 928 C C . ASP A 1 127 ? -16.257 6.747 -8.906 1.00 58.00 127 ASP A C 1
ATOM 930 O O . ASP A 1 127 ? -16.116 7.130 -7.744 1.00 58.00 127 ASP A O 1
ATOM 934 N N . THR A 1 128 ? -15.279 6.046 -9.497 1.00 58.16 128 THR A N 1
ATOM 935 C CA . THR A 1 128 ? -13.968 5.760 -8.867 1.00 58.16 128 THR A CA 1
ATOM 936 C C . THR A 1 128 ? -13.191 7.015 -8.423 1.00 58.16 128 THR A C 1
ATOM 938 O O . THR A 1 128 ? -12.332 6.947 -7.535 1.00 58.16 128 THR A O 1
ATOM 941 N N . GLY A 1 129 ? -13.462 8.171 -9.041 1.00 60.78 129 GLY A N 1
ATOM 942 C CA . GLY A 1 129 ? -12.792 9.437 -8.739 1.00 60.78 129 GLY A CA 1
ATOM 943 C C . GLY A 1 129 ? -13.194 10.009 -7.379 1.00 60.78 129 GLY A C 1
ATOM 944 O O . GLY A 1 129 ? -12.324 10.402 -6.598 1.00 60.78 129 GLY A O 1
ATOM 945 N N . ASN A 1 130 ? -14.493 10.009 -7.070 1.00 65.62 130 ASN A N 1
ATOM 946 C CA . ASN A 1 130 ? -15.016 10.458 -5.781 1.00 65.62 130 ASN A CA 1
ATOM 947 C C . ASN A 1 130 ? -14.531 9.579 -4.624 1.00 65.62 130 ASN A C 1
ATOM 949 O O . ASN A 1 130 ? -14.024 10.095 -3.629 1.00 65.62 130 ASN A O 1
ATOM 953 N N . GLU A 1 131 ? -14.575 8.258 -4.790 1.00 64.62 131 GLU A N 1
ATOM 954 C CA . GLU A 1 131 ? -14.127 7.324 -3.753 1.00 64.62 131 GLU A CA 1
ATOM 955 C C . GLU A 1 131 ? -12.626 7.458 -3.468 1.00 64.62 131 GLU A C 1
ATOM 957 O O . GLU A 1 131 ? -12.211 7.512 -2.312 1.00 64.62 131 GLU A O 1
ATOM 962 N N . SER A 1 132 ? -11.795 7.644 -4.498 1.00 66.12 132 SER A N 1
ATOM 963 C CA . SER A 1 132 ? -10.355 7.895 -4.317 1.00 66.12 132 SER A CA 1
ATOM 964 C C . SER A 1 132 ? -10.069 9.214 -3.585 1.00 66.12 132 SER A C 1
ATOM 966 O O . SER A 1 132 ? -9.117 9.299 -2.806 1.00 66.12 132 SER A O 1
ATOM 968 N N . ARG A 1 133 ? -10.910 10.239 -3.780 1.00 71.12 133 ARG A N 1
ATOM 969 C CA . ARG A 1 133 ? -10.845 11.506 -3.033 1.00 71.12 133 ARG A CA 1
ATOM 970 C C . ARG A 1 133 ? -11.171 11.289 -1.555 1.00 71.12 133 ARG A C 1
ATOM 972 O O . ARG A 1 133 ? -10.389 11.700 -0.705 1.00 71.12 133 ARG A O 1
ATOM 979 N N . LYS A 1 134 ? -12.246 10.551 -1.259 1.00 73.50 134 LYS A N 1
ATOM 980 C CA . LYS A 1 134 ? -12.630 10.157 0.107 1.00 73.50 134 LYS A CA 1
ATOM 981 C C . LYS A 1 134 ? -11.528 9.360 0.810 1.00 73.50 134 LYS A C 1
ATOM 983 O O . LYS A 1 134 ? -11.241 9.603 1.982 1.00 73.50 134 LYS A O 1
ATOM 988 N N . CYS A 1 135 ? -10.858 8.454 0.088 1.00 71.44 135 CYS A N 1
ATOM 989 C CA . CYS A 1 135 ? -9.691 7.726 0.596 1.00 71.44 135 CYS A CA 1
ATOM 990 C C . CYS A 1 135 ? -8.577 8.684 1.043 1.00 71.44 135 CYS A C 1
ATOM 992 O O . CYS A 1 135 ? -7.964 8.491 2.097 1.00 71.44 135 CYS A O 1
ATOM 994 N N . LEU A 1 136 ? -8.308 9.708 0.230 1.00 75.12 136 LEU A N 1
ATOM 995 C CA . LEU A 1 136 ? -7.268 10.694 0.492 1.00 75.12 136 LEU A CA 1
ATOM 996 C C . LEU A 1 136 ? -7.632 11.612 1.665 1.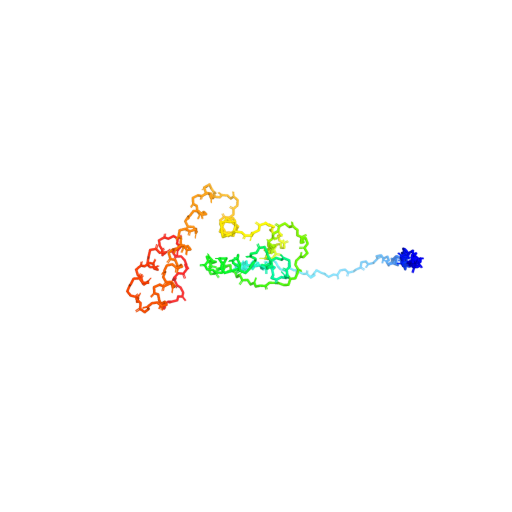00 75.12 136 LEU A C 1
ATOM 998 O O . LEU A 1 136 ? -6.797 11.832 2.539 1.00 75.12 136 LEU A O 1
ATOM 1002 N N . ASP A 1 137 ? -8.877 12.074 1.739 1.00 80.88 137 ASP A N 1
ATOM 1003 C CA . ASP A 1 137 ? -9.362 12.896 2.853 1.00 80.88 137 ASP A CA 1
ATOM 1004 C C . ASP A 1 137 ? -9.271 12.126 4.181 1.00 80.88 137 ASP A C 1
ATOM 1006 O O . ASP A 1 137 ? -8.775 12.637 5.188 1.00 80.88 137 ASP A O 1
ATOM 1010 N N . ALA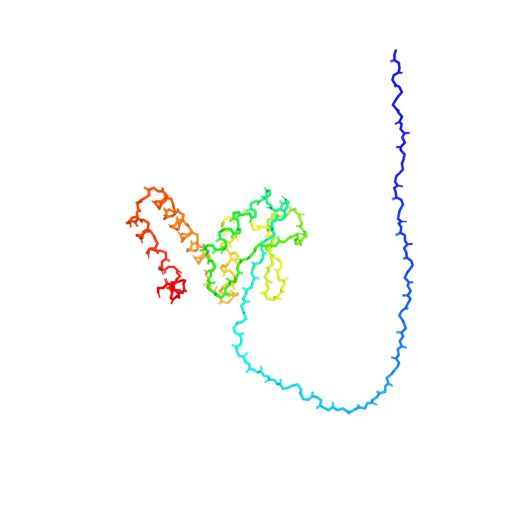 A 1 138 ? -9.631 10.840 4.168 1.00 81.00 138 ALA A N 1
ATOM 1011 C CA . ALA A 1 138 ? -9.484 9.961 5.321 1.00 81.00 138 ALA A CA 1
ATOM 1012 C C . ALA A 1 138 ? -8.014 9.783 5.761 1.00 81.00 138 ALA A C 1
ATOM 1014 O O . ALA A 1 138 ? -7.740 9.637 6.953 1.00 81.00 138 ALA A O 1
ATOM 1015 N N . LEU A 1 139 ? -7.049 9.796 4.831 1.00 80.06 139 LEU A N 1
ATOM 1016 C CA . LEU A 1 139 ? -5.615 9.785 5.161 1.00 80.06 139 LEU A CA 1
ATOM 1017 C C . LEU A 1 139 ? -5.161 11.085 5.821 1.00 80.06 139 LEU A C 1
ATOM 1019 O O . LEU A 1 139 ? -4.414 11.030 6.795 1.00 80.06 139 LEU A O 1
ATOM 1023 N N . VAL A 1 140 ? -5.610 12.232 5.309 1.00 87.38 140 VAL A N 1
ATOM 1024 C CA . VAL A 1 140 ? -5.288 13.544 5.890 1.00 87.38 140 VAL A CA 1
ATOM 1025 C C . VAL A 1 140 ? -5.781 13.616 7.333 1.00 87.38 140 VAL A C 1
ATOM 1027 O O . VAL A 1 140 ? -5.017 13.985 8.222 1.00 87.38 140 VAL A O 1
ATOM 1030 N N . LEU A 1 141 ? -7.020 13.185 7.582 1.00 86.38 141 LEU A N 1
ATOM 1031 C CA . LEU A 1 141 ? -7.605 13.150 8.923 1.00 86.38 141 LEU A CA 1
ATOM 1032 C C . LEU A 1 141 ? -6.852 12.207 9.873 1.00 86.38 141 LEU A C 1
ATOM 1034 O O . LEU A 1 141 ? -6.568 12.585 11.008 1.00 86.38 141 LEU A O 1
ATOM 1038 N N . ARG A 1 142 ? -6.485 10.999 9.418 1.00 84.19 142 ARG A N 1
ATOM 1039 C CA . ARG A 1 142 ? -5.687 10.053 10.220 1.00 84.19 142 ARG A CA 1
ATOM 1040 C C . ARG A 1 142 ? -4.314 10.611 10.571 1.00 84.19 142 ARG A C 1
ATOM 1042 O O . ARG A 1 142 ? -3.914 10.528 11.724 1.00 84.19 142 ARG A O 1
ATOM 1049 N N . LYS A 1 143 ? -3.624 11.212 9.602 1.00 86.69 143 LYS A N 1
ATOM 1050 C CA . LYS A 1 143 ? -2.313 11.819 9.834 1.00 86.69 143 LYS A CA 1
ATOM 1051 C C . LYS A 1 143 ? -2.395 12.971 10.835 1.00 86.69 143 LYS A C 1
ATOM 1053 O O . LYS A 1 143 ? -1.600 13.016 11.762 1.00 86.69 143 LYS A O 1
ATOM 1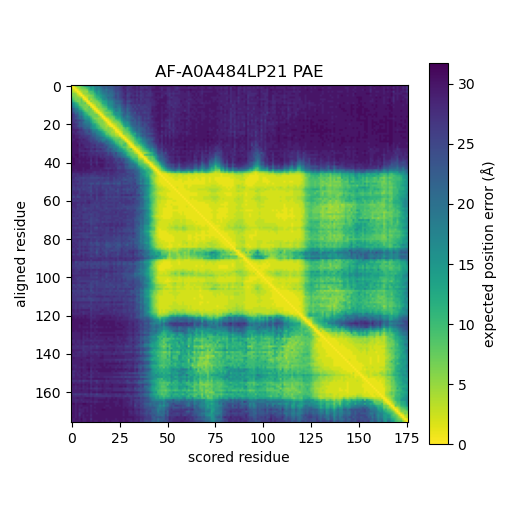058 N N . GLY A 1 144 ? -3.396 13.842 10.698 1.00 85.94 144 GLY A N 1
ATOM 1059 C CA . GLY A 1 144 ? -3.646 14.891 11.686 1.00 85.94 144 GLY A CA 1
ATOM 1060 C C . GLY A 1 144 ? -3.899 14.317 13.083 1.00 85.94 144 GLY A C 1
ATOM 1061 O O . GLY A 1 144 ? -3.371 14.830 14.061 1.00 85.94 144 GLY A O 1
ATOM 1062 N N . ALA A 1 145 ? -4.644 13.213 13.190 1.00 88.69 145 ALA A N 1
ATOM 1063 C CA . ALA A 1 145 ? -4.859 12.555 14.475 1.00 88.69 145 ALA A CA 1
ATOM 1064 C C . ALA A 1 145 ? -3.560 11.991 15.075 1.00 88.69 145 ALA A C 1
ATOM 1066 O O . ALA A 1 145 ? -3.334 12.158 16.270 1.00 88.69 145 ALA A O 1
ATOM 1067 N N . GLU A 1 146 ? -2.697 11.363 14.270 1.00 85.81 146 GLU A N 1
ATOM 1068 C CA . GLU A 1 146 ? -1.377 10.884 14.709 1.00 85.81 146 GLU A CA 1
ATOM 1069 C C . GLU A 1 146 ? -0.492 12.034 15.215 1.00 85.81 146 GLU A C 1
ATOM 1071 O O . GLU A 1 146 ? 0.148 11.903 16.262 1.00 85.81 146 GLU A O 1
ATOM 1076 N N . ASP A 1 147 ? -0.497 13.170 14.512 1.00 90.12 147 ASP A N 1
ATOM 1077 C CA . ASP A 1 147 ? 0.256 14.365 14.895 1.00 90.12 147 ASP A CA 1
ATOM 1078 C C . ASP A 1 147 ? -0.246 14.925 16.245 1.00 90.12 147 ASP A C 1
ATOM 1080 O O . ASP A 1 147 ? 0.554 15.135 17.161 1.00 90.12 147 ASP A O 1
ATOM 1084 N N . GLU A 1 148 ? -1.565 15.085 16.428 1.00 90.69 148 GLU A N 1
ATOM 1085 C CA . GLU A 1 148 ? -2.150 15.569 17.693 1.00 90.69 148 GLU A CA 1
ATOM 1086 C C . GLU A 1 148 ? -1.950 14.573 18.852 1.00 90.69 148 GLU A C 1
ATOM 1088 O O . GLU A 1 148 ? -1.688 14.982 19.989 1.00 90.69 148 GLU A O 1
ATOM 1093 N N . MET A 1 149 ? -1.983 13.261 18.581 1.00 87.88 149 MET A N 1
ATOM 1094 C CA . MET A 1 149 ? -1.613 12.234 19.565 1.00 87.88 149 MET A CA 1
ATOM 1095 C C . MET A 1 149 ? -0.155 12.380 20.009 1.00 87.88 149 MET A C 1
ATOM 1097 O O . MET A 1 149 ? 0.128 12.279 21.204 1.00 87.88 149 MET A O 1
ATOM 1101 N N . GLY A 1 150 ? 0.763 12.672 19.082 1.00 88.38 150 GLY A N 1
ATOM 1102 C CA . GLY A 1 150 ? 2.164 12.967 19.394 1.00 88.38 150 GLY A CA 1
ATOM 1103 C C . GLY A 1 150 ? 2.343 14.213 20.268 1.00 88.38 150 GLY A C 1
ATOM 1104 O O . GLY A 1 150 ? 3.302 14.298 21.035 1.00 88.38 150 GLY A O 1
ATOM 1105 N N . MET A 1 151 ? 1.394 15.149 20.207 1.00 90.38 151 MET A N 1
ATOM 1106 C CA . MET A 1 151 ? 1.346 16.350 21.046 1.00 90.38 151 MET A CA 1
ATOM 1107 C C . MET A 1 151 ? 0.592 16.150 22.376 1.00 90.38 151 MET A C 1
ATOM 1109 O O . MET A 1 151 ? 0.505 17.091 23.164 1.00 90.38 151 MET A O 1
ATOM 1113 N N . GLY A 1 152 ? 0.045 14.957 22.647 1.00 90.75 152 GLY A N 1
ATOM 1114 C CA . GLY A 1 152 ? -0.733 14.657 23.859 1.00 90.75 152 GLY A CA 1
ATOM 1115 C C . GLY A 1 152 ? -2.168 15.202 23.853 1.00 90.75 152 GLY A C 1
ATOM 1116 O O . GLY A 1 152 ? -2.839 15.205 24.886 1.00 90.75 152 GLY A O 1
ATOM 1117 N N . LYS A 1 153 ? -2.660 15.657 22.699 1.00 91.94 153 LYS A N 1
ATOM 1118 C CA . LYS A 1 153 ? -3.992 16.243 22.514 1.00 91.94 153 LYS A CA 1
ATOM 1119 C C . LYS A 1 153 ? -4.995 15.185 22.054 1.00 91.94 153 LYS A C 1
ATOM 1121 O O . LYS A 1 153 ? -5.381 15.083 20.890 1.00 91.94 153 LYS A O 1
ATOM 1126 N N . PHE A 1 154 ? -5.405 14.344 23.000 1.00 91.50 154 PHE A N 1
ATOM 1127 C CA . PHE A 1 154 ? -6.258 13.186 22.711 1.00 91.50 154 PHE A CA 1
ATOM 1128 C C . PHE A 1 154 ? -7.677 13.561 22.252 1.00 91.50 154 PHE A C 1
ATOM 1130 O O . PHE A 1 154 ? -8.282 12.819 21.481 1.00 91.50 154 PHE A O 1
ATOM 1137 N N . SER A 1 155 ? -8.210 14.703 22.701 1.00 92.81 155 SER A N 1
ATOM 1138 C CA . SER A 1 155 ? -9.563 15.156 22.343 1.00 92.81 155 SER A CA 1
ATOM 1139 C C . SER A 1 155 ? -9.658 15.507 20.855 1.00 92.81 155 SER A C 1
ATOM 1141 O O . SER A 1 155 ? -10.522 14.988 20.144 1.00 92.81 155 SER A O 1
ATOM 1143 N N . GLU A 1 156 ? -8.722 16.321 20.357 1.00 91.56 156 GLU A N 1
ATOM 1144 C CA . GLU A 1 156 ? -8.635 16.687 18.943 1.00 91.56 156 GLU A CA 1
ATOM 1145 C C . GLU A 1 156 ? -8.375 15.465 18.054 1.00 91.56 156 GLU A C 1
ATOM 1147 O O . GLU A 1 156 ? -9.042 15.298 17.030 1.00 91.56 156 GLU A O 1
ATOM 1152 N N . ALA A 1 157 ? -7.488 14.557 18.473 1.00 88.06 157 ALA A N 1
ATOM 1153 C CA . ALA A 1 157 ? -7.238 13.312 17.750 1.00 88.06 157 ALA A CA 1
ATOM 1154 C C . ALA A 1 157 ? -8.508 12.451 17.612 1.00 88.06 157 ALA A C 1
ATOM 1156 O O . ALA A 1 157 ? -8.854 12.015 16.512 1.00 88.06 157 ALA A O 1
ATOM 1157 N N . CYS A 1 158 ? -9.257 12.255 18.702 1.00 86.81 158 CYS A N 1
ATOM 1158 C CA . CYS A 1 158 ? -10.534 11.537 18.675 1.00 86.81 158 CYS A CA 1
ATOM 1159 C C . CYS A 1 158 ? -11.564 12.210 17.756 1.00 86.81 158 CYS A C 1
ATOM 1161 O O . CYS A 1 158 ? -12.321 11.520 17.063 1.00 86.81 158 CYS A O 1
ATOM 1163 N N . HIS A 1 159 ? -11.592 13.544 17.715 1.00 90.69 159 HIS A N 1
ATOM 1164 C CA . HIS A 1 159 ? -12.483 14.288 16.830 1.00 90.69 159 HIS A CA 1
ATOM 1165 C C . HIS A 1 159 ? -12.137 14.073 15.348 1.00 90.69 159 HIS A C 1
ATOM 1167 O O . HIS A 1 159 ? -13.028 13.795 14.542 1.00 90.69 159 HIS A O 1
ATOM 1173 N N . LEU A 1 160 ? -10.851 14.124 14.989 1.00 86.50 160 LEU A N 1
ATOM 1174 C CA . LEU A 1 160 ? -10.373 13.838 13.632 1.00 86.50 160 LEU A CA 1
ATOM 1175 C C . LEU A 1 160 ? -10.692 12.396 13.211 1.00 86.50 160 LEU A C 1
ATOM 1177 O O . LEU A 1 160 ? -11.233 12.168 12.129 1.00 86.50 160 LEU A O 1
ATOM 1181 N N . LEU A 1 161 ? -10.452 11.416 14.087 1.00 83.69 161 LEU A N 1
ATOM 1182 C CA . LEU A 1 161 ? -10.761 10.006 13.816 1.00 83.69 161 LEU A CA 1
ATOM 1183 C C . LEU A 1 161 ? -12.267 9.731 13.698 1.00 83.69 161 LEU A C 1
ATOM 1185 O O . LEU A 1 161 ? -12.679 8.838 12.955 1.00 83.69 161 LEU A O 1
ATOM 1189 N N . SER A 1 162 ? -13.108 10.496 14.394 1.00 85.56 162 SER A N 1
ATOM 1190 C CA . SER A 1 162 ? -14.567 10.374 14.275 1.00 85.56 162 SER A CA 1
ATOM 1191 C C . SER A 1 162 ? -15.071 10.814 12.899 1.00 85.56 162 SER A C 1
ATOM 1193 O O . SER A 1 162 ? -16.000 10.205 12.373 1.00 85.56 162 SER A O 1
ATOM 1195 N N . GLN A 1 163 ? -14.422 11.797 12.271 1.00 83.31 163 GLN A N 1
ATOM 1196 C CA . GLN A 1 163 ? -14.748 12.233 10.907 1.00 83.31 163 GLN A CA 1
ATOM 1197 C C . GLN A 1 163 ? -14.385 11.170 9.856 1.00 83.31 163 GLN A C 1
ATOM 1199 O O . GLN A 1 163 ? -15.076 11.033 8.849 1.00 83.31 163 GLN A O 1
ATOM 1204 N N . VAL A 1 164 ? -13.361 10.348 10.112 1.00 76.44 164 VAL A N 1
ATOM 1205 C CA . VAL A 1 164 ? -12.939 9.256 9.211 1.00 76.44 164 VAL A CA 1
ATOM 1206 C C . VAL A 1 164 ? -14.003 8.158 9.093 1.00 76.44 164 VAL A C 1
ATOM 1208 O O . VAL A 1 164 ? -14.157 7.570 8.020 1.00 76.44 164 VAL A O 1
ATOM 1211 N N . LYS A 1 165 ? -14.773 7.897 10.161 1.00 62.19 165 LYS A N 1
ATOM 1212 C CA . LYS A 1 165 ? -15.837 6.871 10.177 1.00 62.19 165 LYS A CA 1
ATOM 1213 C C . LYS A 1 165 ? -16.904 7.086 9.098 1.00 62.19 165 LYS A C 1
ATOM 1215 O O . LYS A 1 165 ? -17.520 6.119 8.664 1.00 62.19 165 LYS A O 1
ATOM 1220 N N . ILE A 1 166 ? -17.097 8.326 8.650 1.00 57.72 166 ILE A N 1
ATOM 1221 C CA . ILE A 1 166 ? -18.095 8.691 7.635 1.00 57.72 166 ILE A CA 1
ATOM 1222 C C . ILE A 1 166 ? -17.722 8.123 6.253 1.00 57.72 166 ILE A C 1
ATOM 1224 O O . ILE A 1 166 ? -18.605 7.815 5.459 1.00 57.72 166 ILE A O 1
ATOM 1228 N N . PHE A 1 167 ? -16.429 7.928 5.976 1.00 55.28 167 PHE A N 1
ATOM 1229 C CA . PHE A 1 167 ? -15.944 7.467 4.670 1.00 55.28 167 PHE A CA 1
ATOM 1230 C C . PHE A 1 167 ? -15.799 5.943 4.569 1.00 55.28 167 PHE A C 1
ATOM 1232 O O . PHE A 1 167 ? -15.843 5.399 3.471 1.00 55.28 167 PHE A O 1
ATOM 1239 N N . TYR A 1 168 ? -15.670 5.246 5.704 1.00 56.97 168 TYR A N 1
ATOM 1240 C CA . TYR A 1 168 ? -15.552 3.787 5.759 1.00 56.97 168 TYR A CA 1
ATOM 1241 C C . TYR A 1 168 ? -16.281 3.220 6.983 1.00 56.97 168 TYR A C 1
ATOM 1243 O O . TYR A 1 168 ? -15.647 2.961 8.012 1.00 56.97 168 TYR A O 1
ATOM 1251 N N . PRO A 1 169 ? -17.596 2.957 6.895 1.00 48.41 169 PRO A N 1
ATOM 1252 C CA . PRO A 1 169 ? -18.356 2.407 8.019 1.00 48.41 169 PRO A CA 1
ATOM 1253 C C . PRO A 1 169 ? -17.861 1.017 8.472 1.00 48.41 169 PRO A C 1
ATOM 1255 O O . PRO A 1 169 ? -18.151 0.596 9.587 1.00 48.41 169 PRO A O 1
ATOM 1258 N N . LEU A 1 170 ? -17.075 0.313 7.647 1.00 42.91 170 LEU A N 1
ATOM 1259 C CA . LEU A 1 170 ? -16.621 -1.059 7.907 1.00 42.91 170 LEU A CA 1
ATOM 1260 C C . LEU A 1 170 ? -15.271 -1.186 8.631 1.00 42.91 170 LEU A C 1
ATOM 1262 O O . LEU A 1 170 ? -14.933 -2.285 9.052 1.00 42.91 170 LEU A O 1
ATOM 1266 N N . ILE A 1 171 ? -14.488 -0.112 8.791 1.00 47.31 171 ILE A N 1
ATOM 1267 C CA . ILE A 1 171 ? -13.157 -0.209 9.433 1.00 47.31 171 ILE A CA 1
ATOM 1268 C C . ILE A 1 171 ? -13.267 -0.239 10.971 1.00 47.31 171 ILE A C 1
ATOM 1270 O O . ILE A 1 171 ? -12.355 -0.708 11.641 1.00 47.31 171 ILE A O 1
ATOM 1274 N N . PHE A 1 172 ? -14.387 0.214 11.550 1.00 41.78 172 PHE A N 1
ATOM 1275 C CA . PHE A 1 172 ? -14.531 0.368 13.007 1.00 41.78 172 PHE A CA 1
ATOM 1276 C C . PHE A 1 172 ? -15.454 -0.658 13.689 1.00 41.78 172 PHE A C 1
ATOM 1278 O O . PHE A 1 172 ? -15.605 -0.602 14.905 1.00 41.78 172 PHE A O 1
ATOM 1285 N N . LEU A 1 173 ? -16.075 -1.584 12.950 1.00 38.72 173 LEU A N 1
ATOM 1286 C CA . LEU A 1 173 ? -17.031 -2.543 13.532 1.00 38.72 173 LEU A CA 1
ATOM 1287 C C . LEU A 1 173 ? -16.379 -3.741 14.252 1.00 38.72 173 LEU A C 1
ATOM 1289 O O . LEU A 1 173 ? -17.095 -4.490 14.903 1.00 38.72 173 LEU A O 1
ATOM 1293 N N . GLU A 1 174 ? -15.051 -3.908 14.198 1.00 36.00 174 GLU A N 1
ATOM 1294 C CA . GLU A 1 174 ? -14.346 -5.032 14.851 1.00 36.00 174 GLU A CA 1
ATOM 1295 C C . GLU A 1 174 ? -13.255 -4.595 15.853 1.00 36.00 174 GLU A C 1
ATOM 1297 O O . GLU A 1 174 ? -12.348 -5.364 16.163 1.00 36.00 174 GLU A O 1
ATOM 1302 N N . SER A 1 175 ? -13.268 -3.353 16.354 1.00 38.88 175 SER A N 1
ATOM 1303 C CA . SER A 1 175 ? -12.243 -2.890 17.319 1.00 38.88 175 SER A CA 1
ATOM 1304 C C . SER A 1 175 ? -12.767 -2.024 18.469 1.00 38.88 175 SER A C 1
ATOM 1306 O O . SER A 1 175 ? -12.042 -1.165 18.970 1.00 38.88 175 SER A O 1
ATOM 1308 N N . ILE A 1 176 ? -13.997 -2.272 18.924 1.00 37.75 176 ILE A N 1
ATOM 1309 C CA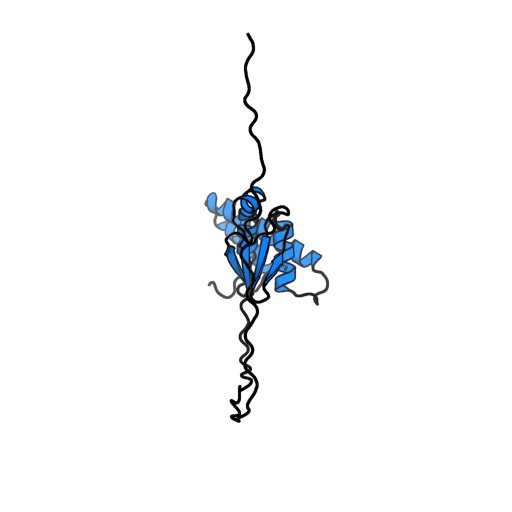 . ILE A 1 176 ? -14.425 -1.927 20.291 1.00 37.75 176 ILE A CA 1
ATOM 1310 C C . ILE A 1 176 ? -14.753 -3.226 21.017 1.00 37.75 176 ILE A C 1
ATOM 1312 O O . ILE A 1 176 ? -15.488 -4.039 20.415 1.00 37.75 176 ILE A O 1
#

Solvent-accessible surface area (backbone atoms only — not comparable to full-atom values): 10810 Å² total; per-residue (Å²): 139,86,85,85,79,87,85,81,86,82,84,85,74,85,86,82,78,86,86,79,83,88,86,82,85,84,91,78,90,82,91,75,88,79,78,77,74,87,76,87,64,92,66,80,75,64,35,36,39,32,31,17,59,32,75,72,19,42,78,34,31,15,63,57,19,44,53,48,41,55,74,67,49,47,88,61,42,46,67,44,82,35,62,78,80,66,82,79,87,52,40,8,39,33,37,35,34,88,81,65,47,75,46,67,48,26,36,40,62,66,49,27,33,41,52,50,44,52,71,76,55,50,93,83,52,90,61,65,66,61,54,22,48,47,49,48,53,39,47,54,32,47,52,52,19,55,53,32,47,76,71,71,38,57,66,62,17,53,53,34,50,57,60,37,45,78,75,43,74,71,68,62,79,83,75,123